Protein AF-A0A438XQK6-F1 (afdb_monomer_lite)

Secondary structure (DSSP, 8-state):
----EEEEEETT-HHHHHHHHHHSPTT----TT----B-TT--HHHHHHHHHHHHHHHHHHT-HHHHTTS-HHHHHHHHHHHT-SSB-HHHHHHHHHHHHH-EEEE-HHHHHHHHHTHHHHHH-PPPPPTHHHHSTT--BGGG-PPSPPSSEEEEEE--B-TTS-B----B--GGGG-----EEEEE-SSEEEEEEE-TTS-EEEE--SS-TT--SGGGGSEES-EEES-HHHHHHHHTT-SSS----TTTEEEHHHHHHHSTT--GGGGGGEE--HHHHHH----EEEE-SS-EEEE----

Foldseek 3Di:
DFDWDKAKDFLLAPVLLVQLVQLADPPDDDDPPDQAAEDPPDDPVLSVLLSSLVSLVSSQVRHPVQVVQDDPVRVVLVVVVVVDNYDDPVNSVSSQQSQLRTEREGEVVSVLVCQQCLCCFAFNDHGHDSCLFFPPVHAGASSPDDDYPSRMHMYTYPQADPVRDHTGTHHDHPVVVDDDWDKDWDDDLFFIWIWIQDPVRDIDTDQGLDDPPDPDPCSRGFGQKKFAAAVVQQVCQVPSDPDDGSHGCRRMPGTPVRVVVQPPDDDQNNLRMDSRVVVVVVDQDWRWGAHNPGIDIDGDDD

Organism: Helicobacter pylori (NCBI:txid210)

Radius of gyration: 23.04 Å; chains: 1; bounding box: 51×51×58 Å

pLDDT: mean 89.6, std 7.78, range [42.31, 97.25]

Sequence (302 aa):
MVKEKSLELPLGHPLVEKLCDLSLKDGVKFNEKSEPNFKKEVLEEDKIKFKQALRVLHAIVNNETSLRYLSDENQKFIEDLAQAEKITNEKIEKTLEIVSYSGVDVDFEKFKNLMLNVDNIAVGLKSYSQSQLLDLDGGHWDLEVPSAPKESVTFRFDNLDSSGKEMDFYARSSLKDLKKGVVAIDFGTKSTTASYMDETGTYRLLSIGGDVDDASLEKYENPTIMEFRYKENFRNAYNALDHRPFTEKNDIEVAHEAQKNAPGVKGNDLYRFFSQLKQWAGADEKQNFRDLIEDFFFRKLH

Structure (mmCIF, N/CA/C/O backbone):
data_AF-A0A438XQK6-F1
#
_entry.id   AF-A0A438XQK6-F1
#
loop_
_atom_site.group_PDB
_atom_site.id
_atom_site.type_symbol
_atom_site.label_atom_id
_atom_site.label_alt_id
_atom_site.label_comp_id
_atom_site.label_asym_id
_atom_site.label_entity_id
_atom_site.label_seq_id
_atom_site.pdbx_PDB_ins_code
_atom_site.Cartn_x
_atom_site.Cartn_y
_atom_site.Cartn_z
_atom_site.occupancy
_atom_site.B_iso_or_equiv
_atom_site.auth_seq_id
_atom_site.auth_comp_id
_atom_site.auth_asym_id
_atom_site.auth_atom_id
_atom_site.pdbx_PDB_model_num
ATOM 1 N N . MET A 1 1 ? -9.949 27.704 17.246 1.00 42.31 1 MET A N 1
ATOM 2 C CA . MET A 1 1 ? -10.173 26.260 17.041 1.00 42.31 1 MET A CA 1
ATOM 3 C C . MET A 1 1 ? -9.281 25.845 15.895 1.00 42.31 1 MET A C 1
ATOM 5 O O . MET A 1 1 ? -9.425 26.430 14.831 1.00 42.31 1 MET A O 1
ATOM 9 N N . VAL A 1 2 ? -8.336 24.936 16.136 1.00 49.69 2 VAL A N 1
ATOM 10 C CA . VAL A 1 2 ? -7.572 24.281 15.064 1.00 49.69 2 VAL A CA 1
ATOM 11 C C . VAL A 1 2 ? -8.570 23.443 14.269 1.00 49.69 2 VAL A C 1
ATOM 13 O O . VAL A 1 2 ? -9.358 22.715 14.878 1.00 49.69 2 VAL A O 1
ATOM 16 N N . LYS A 1 3 ? -8.628 23.609 12.948 1.00 53.47 3 LYS A N 1
ATOM 17 C CA . LYS A 1 3 ? -9.496 22.793 12.106 1.00 53.47 3 LYS A CA 1
ATOM 18 C C . LYS A 1 3 ? -8.679 21.582 11.667 1.00 53.47 3 LYS A C 1
ATOM 20 O O . LYS A 1 3 ? -7.829 21.684 10.799 1.00 53.47 3 LYS A O 1
ATOM 25 N N . GLU A 1 4 ? -8.904 20.444 12.314 1.00 67.56 4 GLU A N 1
ATOM 26 C CA . GLU A 1 4 ? -8.269 19.187 11.907 1.00 67.56 4 GLU A CA 1
ATOM 27 C C . GLU A 1 4 ? -8.676 18.861 10.468 1.00 67.56 4 GLU A C 1
ATOM 29 O O . GLU A 1 4 ? -9.870 18.756 10.150 1.00 67.56 4 GLU A O 1
ATOM 34 N N . LYS A 1 5 ? -7.686 18.686 9.591 1.00 85.12 5 LYS A N 1
ATOM 35 C CA . LYS A 1 5 ? -7.919 18.045 8.298 1.00 85.12 5 LYS A CA 1
ATOM 36 C C . LYS A 1 5 ? -8.246 16.576 8.514 1.00 85.12 5 LYS A C 1
ATOM 38 O O . LYS A 1 5 ? -7.727 15.930 9.423 1.00 85.12 5 LYS A O 1
ATOM 43 N N . SER A 1 6 ? -9.092 16.047 7.640 1.00 91.00 6 SER A N 1
ATOM 44 C CA . SER A 1 6 ? -9.450 14.635 7.648 1.00 91.00 6 SER A CA 1
ATOM 45 C C . SER A 1 6 ? -9.404 14.035 6.253 1.00 91.00 6 SER A C 1
ATOM 47 O O . SER A 1 6 ? -9.530 14.744 5.252 1.00 91.00 6 SER A O 1
ATOM 49 N N . LEU A 1 7 ? -9.195 12.724 6.218 1.00 93.31 7 LEU A N 1
ATOM 50 C CA . LEU A 1 7 ? -9.255 11.884 5.035 1.00 93.31 7 LEU A CA 1
ATOM 51 C C . LEU A 1 7 ? -10.137 10.685 5.372 1.00 93.31 7 LEU A C 1
ATOM 53 O O . LEU A 1 7 ? -9.796 9.882 6.238 1.00 93.31 7 LEU A O 1
ATOM 57 N N . GLU A 1 8 ? -11.274 10.580 4.700 1.00 93.81 8 GLU A N 1
ATOM 58 C CA . GLU A 1 8 ? -12.168 9.438 4.837 1.00 93.81 8 GLU A CA 1
ATOM 59 C C . GLU A 1 8 ? -11.834 8.403 3.764 1.00 93.81 8 GLU A C 1
ATOM 61 O O . GLU A 1 8 ? -11.743 8.749 2.589 1.00 93.81 8 GLU A O 1
ATOM 66 N N . LEU A 1 9 ? -11.636 7.145 4.155 1.00 93.94 9 LEU A N 1
ATOM 67 C CA . LEU A 1 9 ? -11.288 6.055 3.244 1.00 93.94 9 LEU A CA 1
ATOM 68 C C . LEU A 1 9 ? -12.246 4.873 3.428 1.00 93.94 9 LEU A C 1
ATOM 70 O O . LEU A 1 9 ? -12.597 4.558 4.567 1.00 93.94 9 LEU A O 1
ATOM 74 N N . PRO A 1 10 ? -12.628 4.162 2.349 1.00 93.06 10 PRO A N 1
ATOM 75 C CA . PRO A 1 10 ? -13.252 2.847 2.472 1.00 93.06 10 PRO A CA 1
ATOM 76 C C . PRO A 1 10 ? -12.351 1.895 3.265 1.00 93.06 10 PRO A C 1
ATOM 78 O O . PRO A 1 10 ? -11.139 1.893 3.053 1.00 93.06 10 PRO A O 1
ATOM 81 N N . LEU A 1 11 ? -12.920 1.039 4.120 1.00 92.12 11 LEU A N 1
ATOM 82 C CA . LEU A 1 11 ? -12.129 0.137 4.977 1.00 92.12 11 LEU A CA 1
ATOM 83 C C . LEU A 1 11 ? -11.181 -0.795 4.212 1.00 92.12 11 LEU A C 1
ATOM 85 O O . LEU A 1 11 ? -10.103 -1.119 4.706 1.00 92.12 11 LEU A O 1
ATOM 89 N N . GLY A 1 12 ? -11.564 -1.198 3.000 1.00 90.88 12 GLY A N 1
ATOM 90 C CA . GLY A 1 12 ? -10.737 -2.034 2.132 1.00 90.88 12 GLY A CA 1
ATOM 91 C C . GLY A 1 12 ? -9.634 -1.294 1.375 1.00 90.88 12 GLY A C 1
ATOM 92 O O . GLY A 1 12 ? -8.889 -1.931 0.637 1.00 90.88 12 GLY A O 1
ATOM 93 N N . HIS A 1 13 ? -9.522 0.029 1.513 1.00 92.50 13 HIS A N 1
ATOM 94 C CA . HIS A 1 13 ? -8.523 0.803 0.787 1.00 92.50 13 HIS A CA 1
ATOM 95 C C . HIS A 1 13 ? -7.107 0.538 1.346 1.00 92.50 13 HIS A C 1
ATOM 97 O O . HIS A 1 13 ? -6.910 0.673 2.554 1.00 92.50 13 HIS A O 1
ATOM 103 N N . PRO A 1 14 ? -6.078 0.258 0.518 1.00 92.62 14 PRO A N 1
ATOM 104 C CA . PRO A 1 14 ? -4.728 -0.085 1.000 1.00 92.62 14 PRO A CA 1
ATOM 105 C C . PRO A 1 14 ? -4.061 0.973 1.887 1.00 92.62 14 PRO A C 1
ATOM 107 O O . PRO A 1 14 ? -3.258 0.647 2.761 1.00 92.62 14 PRO A O 1
ATOM 110 N N . LEU A 1 15 ? -4.394 2.254 1.690 1.00 94.12 15 LEU A N 1
ATOM 111 C CA . LEU A 1 15 ? -3.912 3.322 2.575 1.00 94.12 15 LEU A CA 1
ATOM 112 C C . LEU A 1 15 ? -4.399 3.171 4.021 1.00 94.12 15 LEU A C 1
ATOM 114 O O . LEU A 1 15 ? -3.695 3.633 4.909 1.00 94.12 15 LEU A O 1
ATOM 118 N N . VAL A 1 16 ? -5.542 2.525 4.283 1.00 95.19 16 VAL A N 1
ATOM 119 C CA . VAL A 1 16 ? -6.052 2.332 5.653 1.00 95.19 16 VAL A CA 1
ATOM 120 C C . VAL A 1 16 ? -5.018 1.607 6.504 1.00 95.19 16 VAL A C 1
ATOM 122 O O . VAL A 1 16 ? -4.681 2.074 7.586 1.00 95.19 16 VAL A O 1
ATOM 125 N N . GLU A 1 17 ? -4.453 0.51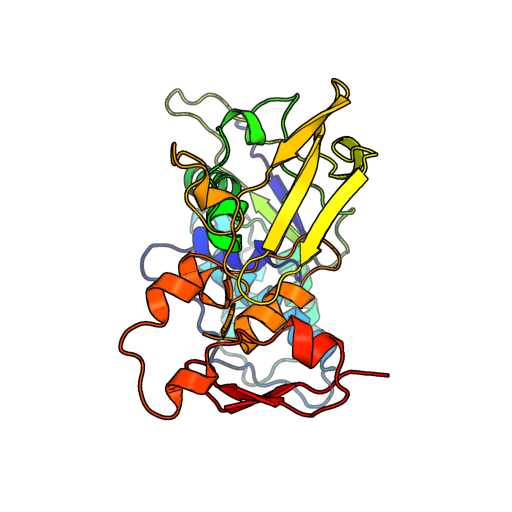5 5.990 1.00 94.44 17 GLU A N 1
ATOM 126 C CA . GLU A 1 17 ? -3.416 -0.246 6.686 1.00 94.44 17 GLU A CA 1
ATOM 127 C C . GLU A 1 17 ? -2.178 0.616 6.963 1.00 94.44 17 GLU A C 1
ATOM 129 O O . GLU A 1 17 ? -1.727 0.689 8.107 1.00 94.44 17 GLU A O 1
ATOM 134 N N . LYS A 1 18 ? -1.684 1.340 5.950 1.00 94.81 18 LYS A N 1
ATOM 135 C CA . LYS A 1 18 ? -0.495 2.191 6.090 1.00 94.81 18 LYS A CA 1
ATOM 136 C C . LYS A 1 18 ? -0.719 3.311 7.111 1.00 94.81 18 LYS A C 1
ATOM 138 O O . LYS A 1 18 ? 0.160 3.586 7.919 1.00 94.81 18 LYS A O 1
ATOM 143 N N . LEU A 1 19 ? -1.888 3.949 7.101 1.00 96.44 19 LEU A N 1
ATOM 144 C CA . LEU A 1 19 ? -2.218 5.039 8.021 1.00 96.44 19 LEU A CA 1
ATOM 145 C C . LEU A 1 19 ? -2.473 4.540 9.448 1.00 96.44 19 LEU A C 1
ATOM 147 O O . LEU A 1 19 ? -2.047 5.193 10.399 1.00 96.44 19 LEU A O 1
ATOM 151 N N . CYS A 1 20 ? -3.093 3.367 9.612 1.00 96.19 20 CYS A N 1
ATOM 152 C CA . CYS A 1 20 ? -3.186 2.703 10.910 1.00 96.19 20 CYS A CA 1
ATOM 153 C C . CYS A 1 20 ? -1.795 2.434 11.488 1.00 96.19 20 CYS A C 1
ATOM 155 O O . CYS A 1 20 ? -1.562 2.753 12.649 1.00 96.19 20 CYS A O 1
ATOM 157 N N . ASP A 1 21 ? -0.859 1.923 10.686 1.00 94.38 21 ASP A N 1
ATOM 158 C CA . ASP A 1 21 ? 0.505 1.650 11.147 1.00 94.38 21 ASP A CA 1
ATOM 159 C C . ASP A 1 21 ? 1.256 2.934 11.535 1.00 94.38 21 ASP A C 1
ATOM 161 O O . ASP A 1 21 ? 1.977 2.948 12.531 1.00 94.38 21 ASP A O 1
ATOM 165 N N . LEU A 1 22 ? 1.055 4.035 10.800 1.00 94.50 22 LEU A N 1
ATOM 166 C CA . LEU A 1 22 ? 1.636 5.340 11.142 1.00 94.50 22 LEU A CA 1
ATOM 167 C C . LEU A 1 22 ? 1.042 5.964 12.416 1.00 94.50 22 LEU A C 1
ATOM 169 O O . LEU A 1 22 ? 1.727 6.756 13.069 1.00 94.50 22 LEU A O 1
ATOM 173 N N . SER A 1 23 ? -0.203 5.618 12.760 1.00 94.25 23 SER A N 1
ATOM 174 C CA . SER A 1 23 ? -0.892 6.059 13.982 1.00 94.25 23 SER A CA 1
ATOM 175 C C . SER A 1 23 ? -0.362 5.373 15.247 1.00 94.25 23 SER A C 1
ATOM 177 O O . SER A 1 23 ? -0.486 5.920 16.347 1.00 94.25 23 SER A O 1
ATOM 179 N N . LEU A 1 24 ? 0.239 4.185 15.115 1.00 92.50 24 LEU A N 1
ATOM 180 C CA . LEU A 1 24 ? 0.753 3.424 16.251 1.00 92.50 24 LEU A CA 1
ATOM 181 C C . LEU A 1 24 ? 1.973 4.103 16.889 1.00 92.50 24 LEU A C 1
ATOM 183 O O . LEU A 1 24 ? 2.840 4.670 16.218 1.00 92.50 24 LEU A O 1
ATOM 187 N N . LYS A 1 25 ? 2.066 3.993 18.219 1.00 81.75 25 LYS A N 1
ATOM 188 C CA . LYS A 1 25 ? 3.276 4.348 18.972 1.00 81.75 25 LYS A CA 1
ATOM 189 C C . LYS A 1 25 ? 4.426 3.397 18.623 1.00 81.75 25 LYS A C 1
ATOM 191 O O . LYS A 1 25 ? 4.208 2.222 18.320 1.00 81.75 25 LYS A O 1
ATOM 196 N N . ASP A 1 26 ? 5.656 3.895 18.726 1.00 78.00 26 ASP A N 1
ATOM 197 C CA . ASP A 1 26 ? 6.858 3.140 18.366 1.00 78.00 26 ASP A CA 1
ATOM 198 C C . ASP A 1 26 ? 6.927 1.777 19.079 1.00 78.00 26 ASP A C 1
ATOM 200 O O . ASP A 1 26 ? 6.798 1.674 20.299 1.00 78.00 26 ASP A O 1
ATOM 204 N N . GLY A 1 27 ? 7.145 0.716 18.297 1.00 74.06 27 GLY A N 1
ATOM 205 C CA . GLY A 1 27 ? 7.263 -0.662 18.786 1.00 74.06 27 GLY A CA 1
ATOM 206 C C . GLY A 1 27 ? 5.948 -1.444 18.872 1.00 74.06 27 GLY A C 1
ATOM 207 O O . GLY A 1 27 ? 5.995 -2.669 18.992 1.00 74.06 27 GLY A O 1
ATOM 208 N N . VAL A 1 28 ? 4.791 -0.787 18.745 1.00 85.75 28 VAL A N 1
ATOM 209 C CA . VAL A 1 28 ? 3.489 -1.461 18.649 1.00 85.75 28 VAL A CA 1
ATOM 210 C C . VAL A 1 28 ? 3.249 -1.892 17.200 1.00 85.75 28 VAL A C 1
ATOM 212 O O . VAL A 1 28 ? 3.427 -1.108 16.273 1.00 85.75 28 VAL A O 1
ATOM 215 N N . LYS A 1 29 ? 2.851 -3.151 16.988 1.00 84.56 29 LYS A N 1
ATOM 216 C CA . LYS A 1 29 ? 2.507 -3.696 15.666 1.00 84.56 29 LYS A CA 1
ATOM 217 C C . LYS A 1 29 ? 1.205 -4.472 15.743 1.00 84.56 29 LYS A C 1
ATOM 219 O O . LYS A 1 29 ? 0.974 -5.185 16.718 1.00 84.56 29 LYS A O 1
ATOM 224 N N . PHE A 1 30 ? 0.388 -4.364 14.702 1.00 84.06 30 PHE A N 1
ATOM 225 C CA . PHE A 1 30 ? -0.789 -5.209 14.566 1.00 84.06 30 PHE A CA 1
ATOM 226 C C . PHE A 1 30 ? -0.366 -6.669 14.351 1.00 84.06 30 PHE A C 1
ATOM 228 O O . PHE A 1 30 ? 0.533 -6.958 13.559 1.00 84.06 30 PHE A O 1
ATOM 235 N N . ASN A 1 31 ? -0.989 -7.601 15.072 1.00 80.94 31 ASN A N 1
ATOM 236 C CA . ASN A 1 31 ? -0.697 -9.022 14.924 1.00 80.94 31 ASN A CA 1
ATOM 237 C C . ASN A 1 31 ? -1.612 -9.653 13.870 1.00 80.94 31 ASN A C 1
ATOM 239 O O . ASN A 1 31 ? -2.709 -10.109 14.177 1.00 80.94 31 ASN A O 1
ATOM 243 N N . GLU A 1 32 ? -1.131 -9.755 12.636 1.00 72.62 32 GLU A N 1
ATOM 244 C CA . GLU A 1 32 ? -1.887 -10.382 11.542 1.00 72.62 32 GLU A CA 1
ATOM 245 C C . GLU A 1 32 ? -2.157 -11.882 11.756 1.00 72.62 32 GLU A C 1
ATOM 247 O O . GLU A 1 32 ? -3.058 -12.442 11.137 1.00 72.62 32 GLU A O 1
ATOM 252 N N . LYS A 1 33 ? -1.405 -12.551 12.644 1.00 69.00 33 LYS A N 1
ATOM 253 C CA . LYS A 1 33 ? -1.532 -13.999 12.890 1.00 69.00 33 LYS A CA 1
ATOM 254 C C . LYS A 1 33 ? -2.610 -14.362 13.907 1.00 69.00 33 LYS A C 1
ATOM 256 O O . LYS A 1 33 ? -2.958 -15.537 14.014 1.00 69.00 33 LYS A O 1
ATOM 261 N N . SER A 1 34 ? -3.110 -13.404 14.688 1.00 75.44 34 SER A N 1
ATOM 262 C CA . SER A 1 34 ? -4.229 -13.667 15.593 1.00 75.44 34 SER A CA 1
ATOM 263 C C . SER A 1 34 ? -5.531 -13.638 14.804 1.00 75.44 34 SER A C 1
ATOM 265 O O . SER A 1 34 ? -6.113 -12.576 14.591 1.00 75.44 34 SER A O 1
ATOM 267 N N . GLU A 1 35 ? -5.983 -14.807 14.354 1.00 80.75 35 GLU A N 1
ATOM 268 C CA . GLU A 1 35 ? -7.273 -14.923 13.682 1.00 80.75 35 GLU A CA 1
ATOM 269 C C . GLU A 1 35 ? -8.426 -14.958 14.696 1.00 80.75 35 GLU A C 1
ATOM 271 O O . GLU A 1 35 ? -8.436 -15.817 15.585 1.00 80.75 35 GLU A O 1
ATOM 276 N N . PRO A 1 36 ? -9.427 -14.066 14.570 1.00 89.06 36 PRO A N 1
ATOM 277 C CA . PRO A 1 36 ? -10.624 -14.136 15.392 1.00 89.06 36 PRO A CA 1
ATOM 278 C C . PRO A 1 36 ? -11.391 -15.437 15.139 1.00 89.06 36 PRO A C 1
ATOM 280 O O . PRO A 1 36 ? -11.535 -15.887 14.002 1.00 89.06 36 PRO A O 1
ATOM 283 N N . ASN A 1 37 ? -11.941 -16.026 16.198 1.00 93.81 37 ASN A N 1
ATOM 284 C CA . ASN A 1 37 ? -12.790 -17.205 16.080 1.00 93.81 37 ASN A CA 1
ATOM 285 C C . ASN A 1 37 ? -14.225 -16.784 15.734 1.00 93.81 37 ASN A C 1
ATOM 287 O O . ASN A 1 37 ? -14.947 -16.248 16.575 1.00 93.81 37 ASN A O 1
ATOM 291 N N . PHE A 1 38 ? -14.657 -17.006 14.497 1.00 96.19 38 PHE A N 1
ATOM 292 C CA . PHE A 1 38 ? -15.997 -16.629 14.046 1.00 96.19 38 PHE A CA 1
ATOM 293 C C . PHE A 1 38 ? -17.020 -17.736 14.304 1.00 96.19 38 PHE A C 1
ATOM 295 O O . PHE A 1 38 ? -16.721 -18.930 14.226 1.00 96.19 38 PHE A O 1
ATOM 302 N N . LYS A 1 39 ? -18.274 -17.352 14.557 1.00 96.12 39 LYS A N 1
ATOM 303 C CA . LYS A 1 39 ? -19.381 -18.306 14.472 1.00 96.12 39 LYS A CA 1
ATOM 304 C C . LYS A 1 3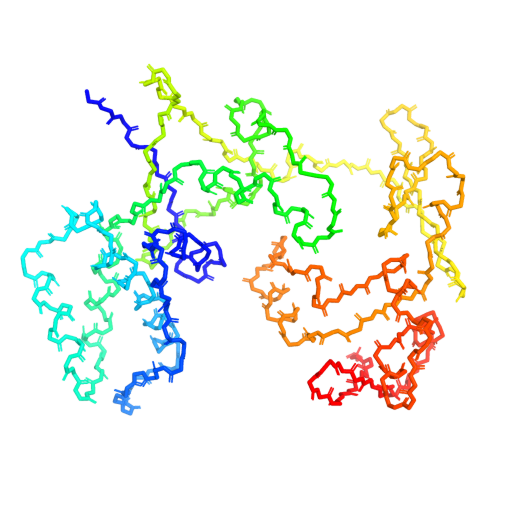9 ? -19.570 -18.809 13.029 1.00 96.12 39 LYS A C 1
ATOM 306 O O . LYS A 1 39 ? -19.179 -18.150 12.068 1.00 96.12 39 LYS A O 1
ATOM 311 N N . LYS A 1 40 ? -20.169 -19.996 12.876 1.00 95.12 40 LYS A N 1
ATOM 312 C CA . LYS A 1 40 ? -20.290 -20.689 11.577 1.00 95.12 40 LYS A CA 1
ATOM 313 C C . LYS A 1 40 ? -21.172 -19.938 10.578 1.00 95.12 40 LYS A C 1
ATOM 315 O O . LYS A 1 40 ? -20.982 -20.089 9.381 1.00 95.12 40 LYS A O 1
ATOM 320 N N . GLU A 1 41 ? -22.131 -19.171 11.080 1.00 95.44 41 GLU A N 1
ATOM 321 C CA . GLU A 1 41 ? -23.081 -18.378 10.302 1.00 95.44 41 GLU A CA 1
ATOM 322 C C . GLU A 1 41 ? -22.503 -17.074 9.724 1.00 95.44 41 GLU A C 1
ATOM 324 O O . GLU A 1 41 ? -23.179 -16.428 8.929 1.00 95.44 41 GLU A O 1
ATOM 329 N N . VAL A 1 42 ? -21.284 -16.678 10.108 1.00 96.69 42 VAL A N 1
ATOM 330 C CA . VAL A 1 42 ? -20.642 -15.453 9.606 1.00 96.69 42 VAL A CA 1
ATOM 331 C C . VAL A 1 42 ? -20.132 -15.679 8.179 1.00 96.69 42 VAL A C 1
ATOM 333 O O . VAL A 1 42 ? -19.383 -16.631 7.932 1.00 96.69 42 VAL A O 1
ATOM 336 N N . LEU A 1 43 ? -20.499 -14.787 7.257 1.00 96.62 43 LEU A N 1
ATOM 337 C CA . LEU A 1 43 ? -20.074 -14.826 5.856 1.00 96.62 43 LEU A CA 1
ATOM 338 C C . LEU A 1 43 ? -18.596 -14.437 5.703 1.00 96.62 43 LEU A C 1
ATOM 340 O O . LEU A 1 43 ? -18.071 -13.651 6.486 1.00 96.62 43 LEU A O 1
ATOM 344 N N . GLU A 1 44 ? -17.911 -14.959 4.681 1.00 95.38 44 GLU A N 1
ATOM 345 C CA . GLU A 1 44 ? -16.490 -14.635 4.441 1.00 95.38 44 GLU A CA 1
ATOM 346 C C . GLU A 1 44 ? -16.256 -13.140 4.187 1.00 95.38 44 GLU A C 1
ATOM 348 O O . GLU A 1 44 ? -15.268 -12.583 4.662 1.00 95.38 44 GLU A O 1
ATOM 353 N N . GLU A 1 45 ? -17.187 -12.466 3.509 1.00 93.75 45 GLU A N 1
ATOM 354 C CA . GLU A 1 45 ? -17.115 -11.018 3.286 1.00 93.75 45 GLU A CA 1
ATOM 355 C C . GLU A 1 45 ? -17.118 -10.223 4.602 1.00 93.75 45 GLU A C 1
ATOM 357 O O . GLU A 1 45 ? -16.293 -9.327 4.788 1.00 93.75 45 GLU A O 1
ATOM 362 N N . ASP A 1 46 ? -17.963 -10.609 5.560 1.00 95.00 46 ASP A N 1
ATOM 363 C CA . ASP A 1 46 ? -18.055 -9.957 6.868 1.00 95.00 46 ASP A CA 1
ATOM 364 C C . ASP A 1 46 ? -16.818 -10.237 7.721 1.00 95.00 46 ASP A C 1
ATOM 366 O O . ASP A 1 46 ? -16.358 -9.364 8.457 1.00 95.00 46 ASP A O 1
ATOM 370 N N . LYS A 1 47 ? -16.218 -11.428 7.588 1.00 95.25 47 LYS A N 1
ATOM 371 C CA . LYS A 1 47 ? -14.936 -11.742 8.239 1.00 95.25 47 LYS A CA 1
ATOM 372 C C . LYS A 1 47 ? -13.824 -10.833 7.731 1.00 95.25 47 LYS A C 1
ATOM 374 O O . LYS A 1 47 ? -13.031 -10.351 8.539 1.00 95.25 47 LYS A O 1
ATOM 379 N N . ILE A 1 48 ? -13.757 -10.593 6.420 1.00 92.88 48 ILE A N 1
ATOM 380 C CA . ILE A 1 48 ? -12.751 -9.714 5.807 1.00 92.88 48 ILE A CA 1
ATOM 381 C C . ILE A 1 48 ? -12.926 -8.280 6.317 1.00 92.88 48 ILE A C 1
ATOM 383 O O . ILE A 1 48 ? -11.975 -7.699 6.844 1.00 92.88 48 ILE A O 1
ATOM 387 N N . LYS A 1 49 ? -14.149 -7.742 6.246 1.00 93.75 49 LYS A N 1
ATOM 388 C CA . LYS A 1 49 ? -14.473 -6.395 6.742 1.00 93.75 49 LYS A CA 1
ATOM 389 C C . LYS A 1 49 ? -14.174 -6.245 8.230 1.00 93.75 49 LYS A C 1
ATOM 391 O O . LYS A 1 49 ? -13.585 -5.255 8.655 1.00 93.75 49 LYS A O 1
ATOM 396 N N . PHE A 1 50 ? -14.520 -7.251 9.031 1.00 95.31 50 PHE A N 1
ATOM 397 C CA . PHE A 1 50 ? -14.231 -7.251 10.459 1.00 95.31 50 PHE A CA 1
ATOM 398 C C . PHE A 1 50 ? -12.728 -7.245 10.748 1.00 95.31 50 PHE A C 1
ATOM 400 O O . PHE A 1 50 ? -12.282 -6.492 11.608 1.00 95.31 50 PHE A O 1
ATOM 407 N N . LYS A 1 51 ? -11.923 -8.032 10.019 1.00 94.19 51 LYS A N 1
ATOM 408 C CA . LYS A 1 51 ? -10.456 -8.016 10.156 1.00 94.19 51 LYS A CA 1
ATOM 409 C C . LYS A 1 51 ? -9.873 -6.632 9.832 1.00 94.19 51 LYS A C 1
ATOM 411 O O . LYS A 1 51 ? -9.000 -6.163 10.558 1.00 94.19 51 LYS A O 1
ATOM 416 N N . GLN A 1 52 ? -10.388 -5.954 8.804 1.00 94.19 52 GLN A N 1
ATOM 417 C CA . GLN A 1 52 ? -10.002 -4.574 8.474 1.00 94.19 52 GLN A CA 1
ATOM 418 C C . GLN A 1 52 ? -10.384 -3.601 9.599 1.00 94.19 52 GLN A C 1
ATOM 420 O O . GLN A 1 52 ? -9.551 -2.824 10.064 1.00 94.19 52 GLN A O 1
ATOM 425 N N . ALA A 1 53 ? -11.613 -3.697 10.108 1.00 95.50 53 ALA A N 1
ATOM 426 C CA . ALA A 1 53 ? -12.089 -2.870 11.212 1.00 95.50 53 ALA A CA 1
ATOM 427 C C . ALA A 1 53 ? -11.313 -3.115 12.519 1.00 95.50 53 ALA A C 1
ATOM 429 O O . ALA A 1 53 ? -11.029 -2.169 13.250 1.00 95.50 53 ALA A O 1
ATOM 430 N N . LEU A 1 54 ? -10.897 -4.354 12.803 1.00 95.19 54 LEU A N 1
ATOM 431 C CA . LEU A 1 54 ? -10.037 -4.671 13.947 1.00 95.19 54 LEU A CA 1
ATOM 432 C C . LEU A 1 54 ? -8.681 -3.969 13.867 1.00 95.19 54 LEU A C 1
ATOM 434 O O . LEU A 1 54 ? -8.175 -3.526 14.897 1.00 95.19 54 LEU A O 1
ATOM 438 N N . ARG A 1 55 ? -8.098 -3.836 12.670 1.00 94.88 55 ARG A N 1
ATOM 439 C CA . ARG A 1 55 ? -6.853 -3.077 12.487 1.00 94.88 55 ARG A CA 1
ATOM 440 C C . ARG A 1 55 ? -7.047 -1.602 12.828 1.00 94.88 55 ARG A C 1
ATOM 442 O O . ARG A 1 55 ? -6.211 -1.018 13.515 1.00 94.88 55 ARG A O 1
ATOM 449 N N . VAL A 1 56 ? -8.180 -1.031 12.423 1.00 96.25 56 VAL A N 1
ATOM 450 C CA . VAL A 1 56 ? -8.550 0.344 12.775 1.00 96.25 56 VAL A CA 1
ATOM 451 C C . VAL A 1 56 ? -8.754 0.496 14.282 1.00 96.25 56 VAL A C 1
ATOM 453 O O . VAL A 1 56 ? -8.147 1.375 14.887 1.00 96.25 56 VAL A O 1
ATOM 456 N N . LEU A 1 57 ? -9.536 -0.385 14.914 1.00 95.12 57 LEU A N 1
ATOM 457 C CA . LEU A 1 57 ? -9.725 -0.366 16.368 1.00 95.12 57 LEU A CA 1
ATOM 458 C C . LEU A 1 57 ? -8.393 -0.490 17.111 1.00 95.12 57 LEU A C 1
ATOM 460 O O . LEU A 1 57 ? -8.170 0.224 18.083 1.00 95.12 57 LEU A O 1
ATOM 464 N N . HIS A 1 58 ? -7.492 -1.349 16.631 1.00 94.38 58 HIS A N 1
ATOM 465 C CA . HIS A 1 58 ? -6.157 -1.489 17.197 1.00 94.38 58 HIS A CA 1
ATOM 466 C C . HIS A 1 58 ? -5.352 -0.184 17.119 1.00 94.38 58 HIS A C 1
ATOM 468 O O . HIS A 1 58 ? -4.668 0.153 18.083 1.00 94.38 58 HIS A O 1
ATOM 474 N N . ALA A 1 59 ? -5.441 0.566 16.017 1.00 95.19 59 ALA A N 1
ATOM 475 C CA . ALA A 1 59 ? -4.827 1.890 15.923 1.00 95.19 59 ALA A CA 1
ATOM 476 C C . ALA A 1 59 ? -5.438 2.872 16.937 1.00 95.19 59 ALA A C 1
ATOM 478 O O . ALA A 1 59 ? -4.699 3.521 17.673 1.00 95.19 59 ALA A O 1
ATOM 479 N N . ILE A 1 60 ? -6.772 2.906 17.049 1.00 94.44 60 ILE A N 1
ATOM 480 C CA . ILE A 1 60 ? -7.485 3.808 17.967 1.00 94.44 60 ILE A CA 1
ATOM 481 C C . ILE A 1 60 ? -7.088 3.550 19.425 1.00 94.44 60 ILE A C 1
ATOM 483 O O . ILE A 1 60 ? -6.727 4.484 20.134 1.00 94.44 60 ILE A O 1
ATOM 487 N N . VAL A 1 61 ? -7.120 2.294 19.887 1.00 92.81 61 VAL A N 1
ATOM 488 C CA . VAL A 1 61 ? -6.850 1.985 21.305 1.00 92.81 61 VAL A CA 1
ATOM 489 C C . VAL A 1 61 ? -5.388 2.184 21.707 1.00 92.81 61 VAL A C 1
ATOM 491 O O . VAL A 1 61 ? -5.097 2.365 22.886 1.00 92.81 61 VAL A O 1
ATOM 494 N N . ASN A 1 62 ? -4.464 2.167 20.743 1.00 91.88 62 ASN A N 1
ATOM 495 C CA . ASN A 1 62 ? -3.034 2.372 20.986 1.00 91.88 62 ASN A CA 1
ATOM 496 C C . ASN A 1 62 ? -2.575 3.821 20.743 1.00 91.88 62 ASN A C 1
ATOM 498 O O . ASN A 1 62 ? -1.384 4.119 20.875 1.00 91.88 62 ASN A O 1
ATOM 502 N N . ASN A 1 63 ? -3.500 4.729 20.426 1.00 90.62 63 ASN A N 1
ATOM 503 C CA . ASN A 1 63 ? -3.233 6.142 20.204 1.00 90.62 63 ASN A CA 1
ATOM 504 C C . ASN A 1 63 ? -4.104 6.989 21.148 1.00 90.62 63 ASN A C 1
ATOM 506 O O . ASN A 1 63 ? -5.319 7.077 20.994 1.00 90.62 63 ASN A O 1
ATOM 510 N N . GLU A 1 64 ? -3.474 7.636 22.134 1.00 89.44 64 GLU A N 1
ATOM 511 C CA . GLU A 1 64 ? -4.177 8.430 23.158 1.00 89.44 64 GLU A CA 1
ATOM 512 C C . GLU A 1 64 ? -5.029 9.551 22.560 1.00 89.44 64 GLU A C 1
ATOM 514 O O . GLU A 1 64 ? -6.122 9.824 23.055 1.00 89.44 64 GLU A O 1
ATOM 519 N N . THR A 1 65 ? -4.558 10.175 21.480 1.00 89.94 65 THR A N 1
ATOM 520 C CA . THR A 1 65 ? -5.302 11.224 20.784 1.00 89.94 65 THR A CA 1
ATOM 521 C C . THR A 1 65 ? -6.569 10.652 20.154 1.00 89.94 65 THR A C 1
ATOM 523 O O . THR A 1 65 ? -7.626 11.262 20.272 1.00 89.94 65 THR A O 1
ATOM 526 N N . SER A 1 66 ? -6.506 9.436 19.602 1.00 90.38 66 SER A N 1
ATOM 527 C CA . SER A 1 66 ? -7.651 8.778 18.955 1.00 90.38 66 SER A CA 1
ATOM 528 C C . SER A 1 66 ? -8.728 8.332 19.951 1.00 90.38 66 SER A C 1
ATOM 530 O O . SER A 1 66 ? -9.915 8.320 19.621 1.00 90.38 66 SER A O 1
ATOM 532 N N . LEU A 1 67 ? -8.352 8.018 21.197 1.00 89.00 67 LEU A N 1
ATOM 533 C CA . LEU A 1 67 ? -9.298 7.609 22.246 1.00 89.00 67 LEU A CA 1
ATOM 534 C C . LEU A 1 67 ? -10.369 8.668 22.543 1.00 89.00 67 LEU A C 1
ATOM 536 O O . LEU A 1 67 ? -11.465 8.310 22.972 1.00 89.00 67 LEU A O 1
ATOM 540 N N . ARG A 1 68 ? -10.100 9.954 22.271 1.00 88.94 68 ARG A N 1
ATOM 541 C CA . ARG A 1 68 ? -11.065 11.052 22.483 1.00 88.94 68 ARG A CA 1
ATOM 542 C C . ARG A 1 68 ? -12.331 10.936 21.630 1.00 88.94 68 ARG A C 1
ATOM 544 O O . ARG A 1 68 ? -13.315 11.610 21.921 1.00 88.94 68 ARG A O 1
ATOM 551 N N . TYR A 1 69 ? -12.296 10.124 20.572 1.00 85.81 69 TYR A N 1
ATOM 552 C CA . TYR A 1 69 ? -13.443 9.872 19.699 1.00 85.81 69 TYR A CA 1
ATOM 553 C C . TYR A 1 69 ? -14.300 8.686 20.153 1.00 85.81 69 TYR A C 1
ATOM 555 O O . TYR A 1 69 ? -15.380 8.477 19.603 1.00 85.81 69 TYR A O 1
ATOM 563 N N . LEU A 1 70 ? -13.853 7.920 21.152 1.00 91.00 70 LEU A N 1
ATOM 564 C CA . LEU A 1 70 ? -14.614 6.809 21.712 1.00 91.00 70 LEU A CA 1
ATOM 565 C C . LEU A 1 70 ? -15.391 7.249 22.954 1.00 91.00 70 LEU A C 1
ATOM 567 O O . LEU A 1 70 ? -14.848 7.899 23.844 1.00 91.00 70 LEU A O 1
ATOM 571 N N . SER A 1 71 ? -16.655 6.832 23.042 1.00 91.81 71 SER A N 1
ATOM 572 C CA . SER A 1 71 ? -17.422 6.892 24.287 1.00 91.81 71 SER A CA 1
ATOM 573 C C . SER A 1 71 ? -16.963 5.805 25.263 1.00 91.81 71 SER A C 1
ATOM 575 O O . SER A 1 71 ? -16.459 4.762 24.841 1.00 91.81 71 SER A O 1
ATOM 577 N N . ASP A 1 72 ? -17.223 6.000 26.558 1.00 91.94 72 ASP A N 1
ATOM 578 C CA . ASP A 1 72 ? -16.961 4.988 27.594 1.00 91.94 72 ASP A CA 1
ATOM 579 C C . ASP A 1 72 ? -17.649 3.645 27.278 1.00 91.94 72 ASP A C 1
ATOM 581 O O . ASP A 1 72 ? -17.094 2.572 27.511 1.00 91.94 72 ASP A O 1
ATOM 585 N N . GLU A 1 73 ? -18.851 3.693 26.692 1.00 93.81 73 GLU A N 1
ATOM 586 C CA . GLU A 1 73 ? -19.590 2.503 26.255 1.00 93.81 73 GLU A CA 1
ATOM 587 C C . GLU A 1 73 ? -18.848 1.746 25.145 1.00 93.81 73 GLU A C 1
ATOM 589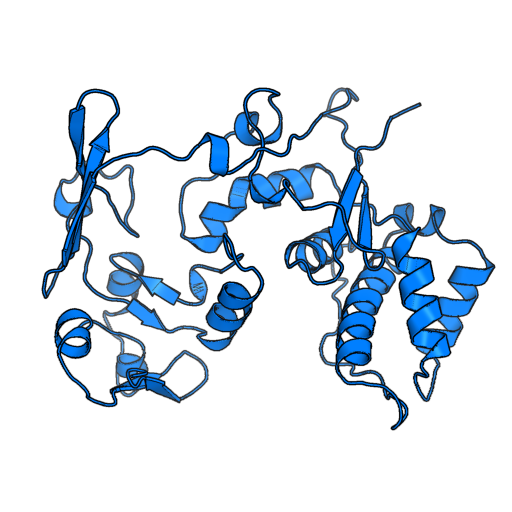 O O . GLU A 1 73 ? -18.720 0.522 25.205 1.00 93.81 73 GLU A O 1
ATOM 594 N N . ASN A 1 74 ? -18.310 2.464 24.157 1.00 94.06 74 ASN A N 1
ATOM 595 C CA . ASN A 1 74 ? -17.563 1.857 23.060 1.00 94.06 74 ASN A CA 1
ATOM 596 C C . ASN A 1 74 ? -16.205 1.322 23.515 1.00 94.06 74 ASN A C 1
ATOM 598 O O . ASN A 1 74 ? -15.789 0.267 23.044 1.00 94.06 74 ASN A O 1
ATOM 602 N N . GLN A 1 75 ? -15.525 2.014 24.434 1.00 93.00 75 GLN A N 1
ATOM 603 C CA . GLN A 1 75 ? -14.281 1.514 25.024 1.00 93.00 75 GLN A CA 1
ATOM 604 C C . GLN A 1 75 ? -14.525 0.176 25.725 1.00 93.00 75 GLN A C 1
ATOM 606 O O . GLN A 1 75 ? -13.850 -0.808 25.426 1.00 93.00 75 GLN A O 1
ATOM 611 N N . LYS A 1 76 ? -15.572 0.102 26.555 1.00 94.31 76 LYS A N 1
ATOM 612 C CA . LYS A 1 76 ? -15.977 -1.143 27.212 1.00 94.31 76 LYS A CA 1
ATOM 613 C C . LYS A 1 76 ? -16.331 -2.246 26.210 1.00 94.31 76 LYS A C 1
ATOM 615 O O . LYS A 1 76 ? -15.922 -3.389 26.385 1.00 94.31 76 LYS A O 1
ATOM 620 N N . PHE A 1 77 ? -17.049 -1.915 25.135 1.00 96.00 77 PHE A N 1
ATOM 621 C CA . PHE A 1 77 ? -17.342 -2.881 24.076 1.00 96.00 77 PHE A CA 1
ATOM 622 C C . PHE A 1 77 ? -16.064 -3.451 23.441 1.00 96.00 77 PHE A C 1
ATOM 624 O O . PHE A 1 77 ? -15.999 -4.651 23.186 1.00 96.00 77 PHE A O 1
ATOM 631 N N . ILE A 1 78 ? -15.046 -2.623 23.188 1.00 94.38 78 ILE A N 1
ATOM 632 C CA . ILE A 1 78 ? -13.775 -3.074 22.601 1.00 94.38 78 ILE A CA 1
ATOM 633 C C . ILE A 1 78 ? -13.015 -3.993 23.572 1.00 94.38 78 ILE A C 1
ATOM 635 O O . ILE A 1 78 ? -12.456 -5.005 23.143 1.00 94.38 78 ILE A O 1
ATOM 639 N N . GLU A 1 79 ? -13.034 -3.698 24.874 1.00 93.56 79 GLU A N 1
ATOM 640 C CA . GLU A 1 79 ? -12.474 -4.580 25.909 1.00 93.56 79 GLU A CA 1
ATOM 641 C C . GLU A 1 79 ? -13.185 -5.944 25.939 1.00 93.56 79 GLU A C 1
ATOM 643 O O . GLU A 1 79 ? -12.532 -6.992 25.903 1.00 93.56 79 GLU A O 1
ATOM 648 N N . ASP A 1 80 ? -14.521 -5.943 25.916 1.00 94.81 80 ASP A N 1
ATOM 649 C CA . ASP A 1 80 ? -15.342 -7.158 25.858 1.00 94.81 80 ASP A CA 1
ATOM 650 C C . ASP A 1 80 ? -15.120 -7.937 24.545 1.00 94.81 80 ASP A C 1
ATOM 652 O O . ASP A 1 80 ? -15.144 -9.174 24.521 1.00 94.81 80 ASP A O 1
ATOM 656 N N . LEU A 1 81 ? -14.878 -7.230 23.435 1.00 94.94 81 LEU A N 1
ATOM 657 C CA . LEU A 1 81 ? -14.558 -7.816 22.134 1.00 94.94 81 LEU A CA 1
ATOM 658 C C . LEU A 1 81 ? -13.220 -8.562 22.172 1.00 94.94 81 LEU A C 1
ATOM 660 O O . LEU A 1 81 ? -13.132 -9.660 21.624 1.00 94.94 81 LEU A O 1
ATOM 664 N N . ALA A 1 82 ? -12.208 -8.016 22.851 1.00 91.19 82 ALA A N 1
ATOM 665 C CA . ALA A 1 82 ? -10.897 -8.651 22.992 1.00 91.19 82 ALA A CA 1
ATOM 666 C C . ALA A 1 82 ? -10.946 -9.968 23.793 1.00 91.19 82 ALA A C 1
ATOM 668 O O . ALA A 1 82 ? -10.119 -10.851 23.572 1.00 91.19 82 ALA A O 1
ATOM 669 N N . GLN A 1 83 ? -11.926 -10.122 24.690 1.00 92.56 83 GLN A N 1
ATOM 670 C CA . GLN A 1 83 ? -12.151 -11.342 25.483 1.00 92.56 83 GLN A CA 1
ATOM 671 C C . GLN A 1 83 ? -13.185 -12.294 24.858 1.00 92.56 83 GLN A C 1
ATOM 673 O O . GLN A 1 83 ? -13.536 -13.325 25.438 1.00 92.56 83 GLN A O 1
ATOM 678 N N . ALA A 1 84 ? -13.715 -11.960 23.681 1.00 93.44 84 ALA A N 1
ATOM 679 C CA . ALA A 1 84 ? -14.762 -12.736 23.043 1.00 93.44 84 ALA A CA 1
ATOM 680 C C . ALA A 1 84 ? -14.258 -14.114 22.586 1.00 93.44 84 ALA A C 1
ATOM 682 O O . ALA A 1 84 ? -13.439 -14.216 21.679 1.00 93.44 84 ALA A O 1
ATOM 683 N N . GLU A 1 85 ? -14.849 -15.188 23.118 1.00 92.81 85 GLU A N 1
ATOM 684 C CA . GLU A 1 85 ? -14.553 -16.552 22.647 1.00 92.81 85 GLU A CA 1
ATOM 685 C C . GLU A 1 85 ? -14.950 -16.750 21.173 1.00 92.81 85 GLU A C 1
ATOM 687 O O . GLU A 1 85 ? -14.288 -17.478 20.430 1.00 92.81 85 GLU A O 1
ATOM 692 N N . LYS A 1 86 ? -16.057 -16.113 20.756 1.00 95.38 86 LYS A N 1
ATOM 693 C CA . LYS A 1 86 ? -16.566 -16.137 19.381 1.00 95.38 86 LYS A CA 1
ATOM 694 C C . LYS A 1 86 ? -17.098 -14.780 18.933 1.00 95.38 86 LYS A C 1
ATOM 696 O O . LYS A 1 86 ? -17.762 -14.070 19.699 1.00 95.38 86 LYS A O 1
ATOM 701 N N . ILE A 1 87 ? -16.871 -14.481 17.660 1.00 97.19 87 ILE A N 1
ATOM 702 C CA . ILE A 1 87 ? -17.367 -13.296 16.963 1.00 97.19 87 ILE A CA 1
ATOM 703 C C . ILE A 1 87 ? -18.698 -13.621 16.272 1.00 97.19 87 ILE A C 1
ATOM 705 O O . ILE A 1 87 ? -18.815 -14.617 15.554 1.00 97.19 87 ILE A O 1
ATOM 709 N N . THR A 1 88 ? -19.710 -12.793 16.532 1.00 97.25 88 THR A N 1
ATOM 710 C CA . THR A 1 88 ? -21.070 -12.873 15.972 1.00 97.25 88 THR A CA 1
ATOM 711 C C . THR A 1 88 ? -21.306 -11.738 14.977 1.00 97.25 88 THR A C 1
ATOM 713 O O . THR A 1 88 ? -20.601 -10.734 15.039 1.00 97.25 88 THR A O 1
ATOM 716 N N . ASN A 1 89 ? -22.332 -11.847 14.124 1.00 96.75 89 ASN A N 1
ATOM 717 C CA . ASN A 1 89 ? -22.717 -10.757 13.213 1.00 96.75 89 ASN A CA 1
ATOM 718 C C . ASN A 1 89 ? -23.014 -9.452 13.967 1.00 96.75 89 ASN A C 1
ATOM 720 O O . ASN A 1 89 ? -22.536 -8.404 13.566 1.00 96.75 89 ASN A O 1
ATOM 724 N N . GLU A 1 90 ? -23.683 -9.521 15.121 1.00 96.62 90 GLU A N 1
ATOM 725 C CA . GLU A 1 90 ? -23.943 -8.349 15.973 1.00 96.62 90 GLU A CA 1
ATOM 726 C C . GLU A 1 90 ? -22.649 -7.649 16.428 1.00 96.62 90 GLU A C 1
ATOM 728 O O . GLU A 1 90 ? -22.550 -6.425 16.383 1.00 96.62 90 GLU A O 1
ATOM 733 N N . LYS A 1 91 ? -21.620 -8.417 16.820 1.00 97.12 91 LYS A N 1
ATOM 734 C CA . LYS A 1 91 ? -20.312 -7.846 17.173 1.00 97.12 91 LYS A CA 1
ATOM 735 C C . LYS A 1 91 ? -19.630 -7.220 15.960 1.00 97.12 91 LYS A C 1
ATOM 737 O O . LYS A 1 91 ? -19.019 -6.169 16.104 1.00 97.12 91 LYS A O 1
ATOM 742 N N . ILE A 1 92 ? -19.744 -7.843 14.786 1.00 96.44 92 ILE A N 1
ATOM 743 C CA . ILE A 1 92 ? -19.182 -7.311 13.538 1.00 96.44 92 ILE A CA 1
ATOM 744 C C . ILE A 1 92 ? -19.850 -5.986 13.177 1.00 96.44 92 ILE A C 1
ATOM 746 O O . ILE A 1 92 ? -19.153 -4.995 12.977 1.00 96.44 92 ILE A O 1
ATOM 750 N N . GLU A 1 93 ? -21.182 -5.950 13.158 1.00 95.81 93 GLU A N 1
ATOM 751 C CA . GLU A 1 93 ? -21.963 -4.745 12.878 1.00 95.81 93 GLU A CA 1
ATOM 752 C C . GLU A 1 93 ? -21.608 -3.622 13.851 1.00 95.81 93 GLU A C 1
ATOM 754 O O . GLU A 1 93 ? -21.325 -2.507 13.416 1.00 95.81 93 GLU A O 1
ATOM 759 N N . LYS A 1 94 ? -21.534 -3.922 15.155 1.00 95.81 94 LYS A N 1
ATOM 760 C CA . LYS A 1 94 ? -21.174 -2.927 16.168 1.00 95.81 94 LYS A CA 1
ATOM 761 C C . LYS A 1 94 ? -19.741 -2.418 16.006 1.00 95.81 94 LYS A C 1
ATOM 763 O O . LYS A 1 94 ? -19.502 -1.221 16.137 1.00 95.81 94 LYS A O 1
ATOM 768 N N . THR A 1 95 ? -18.790 -3.294 15.685 1.00 96.31 95 THR A N 1
ATOM 769 C CA . THR A 1 95 ? -17.402 -2.906 15.394 1.00 96.31 95 THR A CA 1
ATOM 770 C C . THR A 1 95 ? -17.310 -1.994 14.171 1.00 96.31 95 THR A C 1
ATOM 772 O O . THR A 1 95 ? -16.638 -0.966 14.239 1.00 96.31 95 THR A O 1
ATOM 775 N N . LEU A 1 96 ? -17.994 -2.334 13.076 1.00 95.62 96 LEU A N 1
ATOM 776 C CA . LEU A 1 96 ? -18.036 -1.506 11.867 1.00 95.62 96 LEU A CA 1
ATOM 777 C C . LEU A 1 96 ? -18.688 -0.148 12.146 1.00 95.62 96 LEU A C 1
ATOM 779 O O . LEU A 1 96 ? -18.180 0.880 11.703 1.00 95.62 96 LEU A O 1
ATOM 783 N N . GLU A 1 97 ? -19.768 -0.138 12.931 1.00 94.38 97 GLU A N 1
ATOM 784 C CA . GLU A 1 97 ? -20.431 1.086 13.375 1.00 94.38 97 GLU A CA 1
ATOM 785 C C . GLU A 1 97 ? -19.445 1.987 14.131 1.00 94.38 97 GLU A C 1
ATOM 787 O O . GLU A 1 97 ? -19.258 3.133 13.733 1.00 94.38 97 GLU A O 1
ATOM 792 N N . ILE A 1 98 ? -18.757 1.459 15.155 1.00 94.31 98 ILE A N 1
ATOM 793 C CA . ILE A 1 98 ? -17.762 2.205 15.946 1.00 94.31 98 ILE A CA 1
ATOM 794 C C . ILE A 1 98 ? -16.697 2.827 15.050 1.00 94.31 98 ILE A C 1
ATOM 796 O O . ILE A 1 98 ? -16.396 4.014 15.181 1.00 94.31 98 ILE A O 1
ATOM 800 N N . VAL A 1 99 ? -16.142 2.044 14.128 1.00 95.19 99 VAL A N 1
ATOM 801 C CA . VAL A 1 99 ? -15.102 2.520 13.216 1.00 95.19 99 VAL A CA 1
ATOM 802 C C . VAL A 1 99 ? -15.608 3.648 12.310 1.00 95.19 99 VAL A C 1
ATOM 804 O O . VAL A 1 99 ? -14.884 4.621 12.114 1.00 95.19 99 VAL A O 1
ATOM 807 N N . SER A 1 100 ? -16.855 3.575 11.836 1.00 92.56 100 SER A N 1
ATOM 808 C CA . SER A 1 100 ? -17.415 4.548 10.885 1.00 92.56 100 SER A CA 1
ATOM 809 C C . SER A 1 100 ? -17.524 5.983 11.417 1.00 92.56 100 SER A C 1
ATOM 811 O O . SER A 1 100 ? -17.443 6.929 10.639 1.00 92.56 100 SER A O 1
ATOM 813 N N . TYR A 1 101 ? -17.686 6.174 12.730 1.00 89.31 101 TYR A N 1
ATOM 814 C CA . TYR A 1 101 ? -17.766 7.511 13.338 1.00 89.31 101 TYR A CA 1
ATOM 815 C C . TYR A 1 101 ? -16.553 7.878 14.199 1.00 89.31 101 TYR A C 1
ATOM 817 O O . TYR A 1 101 ? -16.465 9.013 14.675 1.00 89.31 101 TYR A O 1
ATOM 825 N N . SER A 1 102 ? -15.624 6.945 14.412 1.00 91.38 102 SER A N 1
ATOM 826 C CA . SER A 1 102 ? -14.393 7.211 15.157 1.00 91.38 102 SER A CA 1
ATOM 827 C C . SER A 1 102 ? -13.333 7.854 14.262 1.00 91.38 102 SER A C 1
ATOM 829 O O . SER A 1 102 ? -13.275 7.621 13.055 1.00 91.38 102 SER A O 1
ATOM 831 N N . GLY A 1 103 ? -12.476 8.677 14.866 1.00 93.12 103 GLY A N 1
ATOM 832 C CA . GLY A 1 103 ? -11.290 9.223 14.212 1.00 93.12 103 GLY A CA 1
ATOM 833 C C . GLY A 1 103 ? -10.040 8.413 14.548 1.00 93.12 103 GLY A C 1
ATOM 834 O O . GLY A 1 103 ? -9.877 7.980 15.687 1.00 93.12 103 GLY A O 1
ATOM 835 N N . VAL A 1 104 ? -9.146 8.253 13.575 1.00 95.75 104 VAL A N 1
ATOM 836 C CA . VAL A 1 104 ? -7.774 7.779 13.802 1.00 95.75 104 VAL A CA 1
ATOM 837 C C . VAL A 1 104 ? -6.827 8.954 13.612 1.00 95.75 104 VAL A C 1
ATOM 839 O O . VAL A 1 104 ? -6.705 9.473 12.503 1.00 95.75 104 VAL A O 1
ATOM 842 N N . ASP A 1 105 ? -6.163 9.381 14.680 1.00 94.94 105 ASP A N 1
ATOM 843 C CA . ASP A 1 105 ? -5.146 10.429 14.610 1.00 94.94 105 ASP A CA 1
ATOM 844 C C . ASP A 1 105 ? -3.851 9.882 14.004 1.00 94.94 105 ASP A C 1
ATOM 846 O O . ASP A 1 105 ? -3.322 8.853 14.433 1.00 94.94 105 ASP A O 1
ATOM 850 N N . VAL A 1 106 ? -3.322 10.595 13.016 1.00 94.50 106 VAL A N 1
ATOM 851 C CA . VAL A 1 106 ? -2.068 10.288 12.329 1.00 94.50 106 VAL A CA 1
ATOM 852 C C . VAL A 1 106 ? -1.214 11.547 12.313 1.00 94.50 106 VAL A C 1
ATOM 854 O O . VAL A 1 106 ? -1.688 12.615 11.933 1.00 94.50 106 VAL A O 1
ATOM 857 N N . ASP A 1 107 ? 0.056 11.400 12.685 1.00 92.12 107 ASP A N 1
ATOM 858 C CA . ASP A 1 107 ? 1.044 12.477 12.603 1.00 92.12 107 ASP A CA 1
ATOM 859 C C . ASP A 1 107 ? 1.151 13.000 11.161 1.00 92.12 107 ASP A C 1
ATOM 861 O O . ASP A 1 107 ? 1.396 12.236 10.213 1.00 92.12 107 ASP A O 1
ATOM 865 N N . PHE A 1 108 ? 0.940 14.305 10.986 1.00 92.50 108 PHE A N 1
ATOM 866 C CA . PHE A 1 108 ? 0.869 14.909 9.660 1.00 92.50 108 PHE A CA 1
ATOM 867 C C . PHE A 1 108 ? 2.193 14.822 8.886 1.00 92.50 108 PHE A C 1
ATOM 869 O O . PHE A 1 108 ? 2.185 14.641 7.665 1.00 92.50 108 PHE A O 1
ATOM 876 N N . GLU A 1 109 ? 3.342 14.884 9.565 1.00 92.44 109 GLU A N 1
ATOM 877 C CA . GLU A 1 109 ? 4.654 14.760 8.924 1.00 92.44 109 GLU A CA 1
ATOM 878 C C . GLU A 1 109 ? 4.907 13.331 8.431 1.00 92.44 109 GLU A C 1
ATOM 880 O O . GLU A 1 109 ? 5.379 13.140 7.305 1.00 92.44 109 GLU A O 1
ATOM 885 N N . LYS A 1 110 ? 4.541 12.312 9.217 1.00 94.12 110 LYS A N 1
ATOM 886 C CA . LYS A 1 110 ? 4.575 10.903 8.795 1.00 94.12 110 LYS A CA 1
ATOM 887 C C . LYS A 1 110 ? 3.668 10.669 7.589 1.00 94.12 110 LYS A C 1
ATOM 889 O O . LYS A 1 110 ? 4.106 10.053 6.616 1.00 94.12 110 LYS A O 1
ATOM 894 N N . PHE A 1 111 ? 2.442 11.196 7.619 1.00 95.44 111 PHE A N 1
ATOM 895 C CA . PHE A 1 111 ? 1.515 11.136 6.4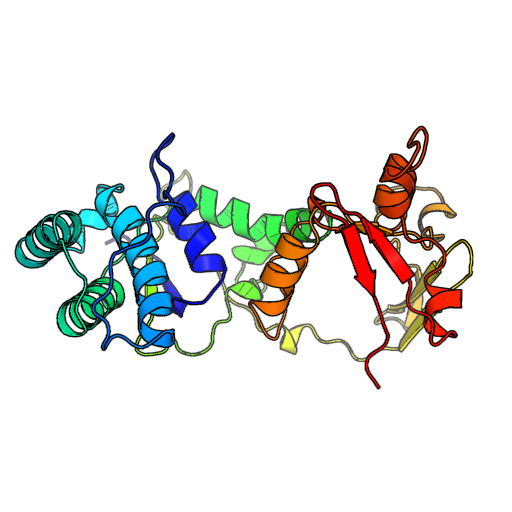87 1.00 95.44 111 PHE A CA 1
ATOM 896 C C . PHE A 1 111 ? 2.104 11.794 5.234 1.00 95.44 111 PHE A C 1
ATOM 898 O O . PHE A 1 111 ? 2.162 11.173 4.174 1.00 95.44 111 PHE A O 1
ATOM 905 N N . LYS A 1 112 ? 2.606 13.028 5.352 1.00 94.88 112 LYS A N 1
ATOM 906 C CA . LYS A 1 112 ? 3.233 13.755 4.244 1.00 94.88 112 LYS A CA 1
ATOM 907 C C . LYS A 1 112 ? 4.399 12.966 3.655 1.00 94.88 112 LYS A C 1
ATOM 909 O O . LYS A 1 112 ? 4.473 12.807 2.439 1.00 94.88 112 LYS A O 1
ATOM 914 N N . ASN A 1 113 ? 5.281 12.434 4.497 1.00 95.81 113 ASN A N 1
ATOM 915 C CA . ASN A 1 113 ? 6.407 11.622 4.046 1.00 95.81 113 ASN A CA 1
ATOM 916 C C . ASN A 1 113 ? 5.947 10.354 3.319 1.00 95.81 113 ASN A C 1
ATOM 918 O O . ASN A 1 113 ? 6.520 10.028 2.282 1.00 95.81 113 ASN A O 1
ATOM 922 N N . LEU A 1 114 ? 4.904 9.672 3.802 1.00 96.12 114 LEU A N 1
ATOM 923 C CA . LEU A 1 114 ? 4.317 8.532 3.098 1.00 96.12 114 LEU A CA 1
ATOM 924 C C . LEU A 1 114 ? 3.836 8.940 1.699 1.00 96.12 114 LEU A C 1
ATOM 926 O O . LEU A 1 114 ? 4.241 8.324 0.713 1.00 96.12 114 LEU A O 1
ATOM 930 N N . MET A 1 115 ? 3.028 9.999 1.606 1.00 96.12 115 MET A N 1
ATOM 931 C CA . MET A 1 115 ? 2.435 10.430 0.337 1.00 96.12 115 MET A CA 1
ATOM 932 C C . MET A 1 115 ? 3.486 10.919 -0.668 1.00 96.12 115 MET A C 1
ATOM 934 O O . MET A 1 115 ? 3.416 10.592 -1.848 1.00 96.12 115 MET A O 1
ATOM 938 N N . LEU A 1 116 ? 4.518 11.638 -0.218 1.00 96.56 116 LEU A N 1
ATOM 939 C CA . LEU A 1 116 ? 5.586 12.118 -1.105 1.00 96.56 116 LEU A CA 1
ATOM 940 C C . LEU A 1 116 ? 6.479 10.990 -1.652 1.00 96.56 116 LEU A C 1
ATOM 942 O O . LEU A 1 116 ? 7.165 11.191 -2.654 1.00 96.56 116 LEU A O 1
ATOM 946 N N . ASN A 1 117 ? 6.478 9.815 -1.017 1.00 96.12 117 ASN A N 1
ATOM 947 C CA . ASN A 1 117 ? 7.335 8.685 -1.376 1.00 96.12 117 ASN A CA 1
ATOM 948 C C . ASN A 1 117 ? 6.589 7.518 -2.041 1.00 96.12 117 ASN A C 1
ATOM 950 O O . ASN A 1 117 ? 7.217 6.490 -2.287 1.00 96.12 117 ASN A O 1
ATOM 954 N N . VAL A 1 118 ? 5.298 7.651 -2.374 1.00 94.56 118 VAL A N 1
ATOM 955 C CA . VAL A 1 118 ? 4.514 6.544 -2.962 1.00 94.56 118 VAL A CA 1
ATOM 956 C C . VAL A 1 118 ? 5.196 5.959 -4.206 1.00 94.56 118 VAL A C 1
ATOM 958 O O . VAL A 1 118 ? 5.395 4.750 -4.281 1.00 94.56 118 VAL A O 1
ATOM 961 N N . ASP A 1 119 ? 5.648 6.804 -5.138 1.00 92.38 119 ASP A N 1
ATOM 962 C CA . ASP A 1 119 ? 6.349 6.362 -6.356 1.00 92.38 119 ASP A CA 1
ATOM 963 C C . ASP A 1 119 ? 7.771 5.844 -6.089 1.00 92.38 119 ASP A C 1
ATOM 965 O O . ASP A 1 119 ? 8.263 4.951 -6.782 1.00 92.38 119 ASP A O 1
ATOM 969 N N . ASN A 1 120 ? 8.437 6.365 -5.058 1.00 92.50 120 ASN A N 1
ATOM 970 C CA . ASN A 1 120 ? 9.745 5.862 -4.651 1.00 92.50 120 ASN A CA 1
ATOM 971 C C . ASN A 1 120 ? 9.653 4.426 -4.122 1.00 92.50 120 ASN A C 1
ATOM 973 O O . ASN A 1 120 ? 10.478 3.580 -4.469 1.00 92.50 120 ASN A O 1
ATOM 977 N N . ILE A 1 121 ? 8.628 4.151 -3.317 1.00 93.19 121 ILE A N 1
ATOM 978 C CA . ILE A 1 121 ? 8.357 2.827 -2.757 1.00 93.19 121 ILE A CA 1
ATOM 979 C C . ILE A 1 121 ? 7.903 1.874 -3.865 1.00 93.19 121 ILE A C 1
ATOM 981 O O . ILE A 1 121 ? 8.438 0.771 -3.974 1.00 93.19 121 ILE A O 1
ATOM 985 N N . ALA A 1 122 ? 6.959 2.304 -4.705 1.00 92.25 122 ALA A N 1
ATOM 986 C CA . ALA A 1 122 ? 6.349 1.440 -5.707 1.00 92.25 122 ALA A CA 1
ATOM 987 C C . ALA A 1 122 ? 7.298 1.061 -6.843 1.00 92.25 122 ALA A C 1
ATOM 989 O O . ALA A 1 122 ? 7.315 -0.097 -7.257 1.00 92.25 122 ALA A O 1
ATOM 990 N N . VAL A 1 123 ? 8.075 2.024 -7.347 1.00 88.38 123 VAL A N 1
ATOM 991 C CA . VAL A 1 123 ? 8.859 1.857 -8.583 1.00 88.38 123 VAL A CA 1
ATOM 992 C C . VAL A 1 123 ? 10.243 2.516 -8.537 1.00 88.38 123 VAL A C 1
ATOM 994 O O . VAL A 1 123 ? 10.941 2.554 -9.545 1.00 88.38 123 VAL A O 1
ATOM 997 N N . GLY A 1 124 ? 10.682 3.024 -7.381 1.00 88.38 124 GLY A N 1
ATOM 998 C CA . GLY A 1 124 ? 12.034 3.569 -7.213 1.00 88.38 124 GLY A CA 1
ATOM 999 C C . GLY A 1 124 ? 12.255 4.969 -7.790 1.00 88.38 124 GLY A C 1
ATOM 1000 O O . GLY A 1 124 ? 13.402 5.401 -7.875 1.00 88.38 124 GLY A O 1
ATOM 1001 N N . LEU A 1 125 ? 11.197 5.691 -8.167 1.00 88.25 125 LEU A N 1
ATOM 1002 C CA . LEU A 1 125 ? 11.318 7.056 -8.687 1.00 88.25 125 LEU A CA 1
ATOM 1003 C C . LEU A 1 125 ? 11.679 8.063 -7.585 1.00 88.25 125 LEU A C 1
ATOM 1005 O O . LEU A 1 125 ? 11.597 7.785 -6.387 1.00 88.25 125 LEU A O 1
ATOM 1009 N N . LYS A 1 126 ? 12.083 9.268 -7.990 1.00 90.38 126 LYS A N 1
ATOM 1010 C CA . LYS A 1 126 ? 12.345 10.370 -7.060 1.00 90.38 126 LYS A CA 1
ATOM 1011 C C . LYS A 1 126 ? 11.061 10.772 -6.330 1.00 90.38 126 LYS A C 1
ATOM 1013 O O . LYS A 1 126 ? 10.001 10.862 -6.944 1.00 90.38 126 LYS A O 1
ATOM 1018 N N . SER A 1 127 ? 11.179 11.050 -5.036 1.00 93.81 127 SER A N 1
ATOM 1019 C CA . SER A 1 127 ? 10.076 11.552 -4.216 1.00 93.81 127 SER A CA 1
ATOM 1020 C C . SER A 1 127 ? 9.522 12.866 -4.771 1.00 93.81 127 SER A C 1
ATOM 1022 O O . SER A 1 127 ? 10.268 13.692 -5.312 1.00 93.81 127 SER A O 1
ATOM 1024 N N . TYR A 1 128 ? 8.221 13.083 -4.600 1.00 94.75 128 TYR A N 1
ATOM 1025 C CA . TYR A 1 128 ? 7.574 14.322 -5.017 1.00 94.75 128 TYR A CA 1
ATOM 1026 C C . TYR A 1 128 ? 8.094 15.527 -4.219 1.00 94.75 128 TYR A C 1
ATOM 1028 O O . TYR A 1 128 ? 8.498 15.413 -3.058 1.00 94.75 128 TYR A O 1
ATOM 1036 N N . SER A 1 129 ? 8.043 16.716 -4.824 1.00 95.31 129 SER A N 1
ATOM 1037 C CA . SER A 1 129 ? 8.210 17.965 -4.079 1.00 95.31 129 SER A CA 1
ATOM 1038 C C . SER A 1 129 ? 7.027 18.181 -3.136 1.00 95.31 129 SER A C 1
ATOM 1040 O O . SER A 1 129 ? 5.909 17.753 -3.416 1.00 95.31 129 SER A O 1
ATOM 1042 N N . GLN A 1 130 ? 7.239 18.915 -2.041 1.00 94.38 130 GLN A N 1
ATOM 1043 C CA . GLN A 1 130 ? 6.162 19.214 -1.089 1.00 94.38 130 GLN A CA 1
ATOM 1044 C C . GLN A 1 130 ? 4.961 19.919 -1.741 1.00 94.38 130 GLN A C 1
ATOM 1046 O O . GLN A 1 130 ? 3.821 19.632 -1.381 1.00 94.38 130 GLN A O 1
ATOM 1051 N N . SER A 1 131 ? 5.206 20.773 -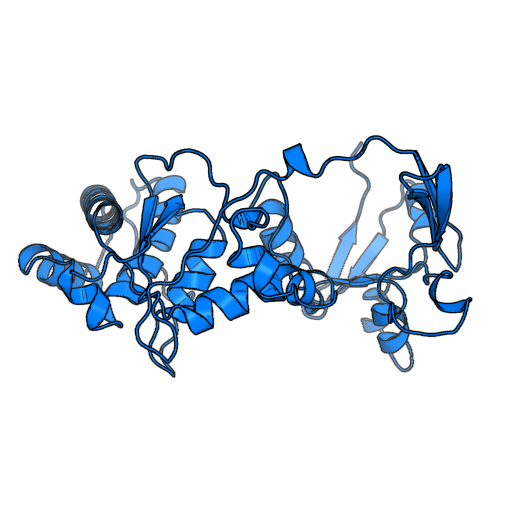2.742 1.00 93.69 131 SER A N 1
ATOM 1052 C CA . SER A 1 131 ? 4.161 21.449 -3.521 1.00 93.69 131 SER A CA 1
ATOM 1053 C C . SER A 1 131 ? 3.162 20.485 -4.166 1.00 93.69 131 SER A C 1
ATOM 1055 O O . SER A 1 131 ? 1.993 20.829 -4.304 1.00 93.69 131 SER A O 1
ATOM 1057 N N . GLN A 1 132 ? 3.575 19.254 -4.499 1.00 94.44 132 GLN A N 1
ATOM 1058 C CA . GLN A 1 132 ? 2.668 18.246 -5.051 1.00 94.44 132 GLN A CA 1
ATOM 1059 C C . GLN A 1 132 ? 1.522 17.921 -4.090 1.00 94.44 132 GLN A C 1
ATOM 1061 O O . GLN A 1 132 ? 0.423 17.631 -4.543 1.00 94.44 132 GLN A O 1
ATOM 1066 N N . LEU A 1 133 ? 1.761 17.949 -2.778 1.00 94.25 133 LEU A N 1
ATOM 1067 C CA . LEU A 1 133 ? 0.739 17.636 -1.781 1.00 94.25 133 LEU A CA 1
ATOM 1068 C C . LEU A 1 133 ? 0.068 18.896 -1.224 1.00 94.25 133 LEU A C 1
ATOM 1070 O O . LEU A 1 133 ? -1.137 18.880 -0.970 1.00 94.25 133 LEU A O 1
ATOM 1074 N N . LEU A 1 134 ? 0.857 19.951 -1.007 1.00 92.44 134 LEU A N 1
ATOM 1075 C CA . LEU A 1 134 ? 0.478 21.099 -0.182 1.00 92.44 134 LEU A CA 1
ATOM 1076 C C . LEU A 1 134 ? -0.046 22.304 -0.973 1.00 92.44 134 LEU A C 1
ATOM 1078 O O . LEU A 1 134 ? -0.707 23.157 -0.382 1.00 92.44 134 LEU A O 1
ATOM 1082 N N . ASP A 1 135 ? 0.228 22.398 -2.276 1.00 92.31 135 ASP A N 1
ATOM 1083 C CA . ASP A 1 135 ? -0.232 23.528 -3.088 1.00 92.31 135 ASP A CA 1
ATOM 1084 C C . ASP A 1 135 ? -1.605 23.239 -3.703 1.00 92.31 135 ASP A C 1
ATOM 1086 O O . ASP A 1 135 ? -1.899 22.119 -4.123 1.00 92.31 135 ASP A O 1
ATOM 1090 N N . LEU A 1 136 ? -2.426 24.286 -3.825 1.00 87.88 136 LEU A N 1
ATOM 1091 C CA . LEU A 1 136 ? -3.782 24.203 -4.377 1.00 87.88 136 LEU A CA 1
ATOM 1092 C C . LEU A 1 136 ? -3.809 23.687 -5.826 1.00 87.88 136 LEU A C 1
ATOM 1094 O O . LEU A 1 136 ? -4.709 22.936 -6.199 1.00 87.88 136 LEU A O 1
ATOM 1098 N N . ASP A 1 137 ? -2.823 24.088 -6.633 1.00 87.50 137 ASP A N 1
ATOM 1099 C CA . ASP A 1 137 ? -2.688 23.663 -8.034 1.00 87.50 137 ASP A CA 1
ATOM 1100 C C . ASP A 1 137 ? -2.018 22.288 -8.181 1.00 87.50 137 ASP A C 1
ATOM 1102 O O . ASP A 1 137 ? -2.031 21.701 -9.270 1.00 87.50 137 ASP A O 1
ATOM 1106 N N . GLY A 1 138 ? -1.452 21.770 -7.089 1.00 90.00 138 GLY A N 1
ATOM 1107 C CA . GLY A 1 138 ? -0.945 20.413 -6.996 1.00 90.00 138 GLY A CA 1
ATOM 1108 C C . GLY A 1 138 ? -2.074 19.420 -6.723 1.00 90.00 138 GLY A C 1
ATOM 1109 O O . GLY A 1 138 ? -3.095 19.374 -7.419 1.00 90.00 138 GLY A O 1
ATOM 1110 N N . GLY A 1 139 ? -1.848 18.605 -5.704 1.00 91.94 139 GLY A N 1
ATOM 1111 C CA . GLY A 1 139 ? -2.716 17.557 -5.203 1.00 91.94 139 GLY A CA 1
ATOM 1112 C C . GLY A 1 139 ? -2.277 16.154 -5.619 1.00 91.94 139 GLY A C 1
ATOM 1113 O O . GLY A 1 139 ? -1.636 15.946 -6.650 1.00 91.94 139 GLY A O 1
ATOM 1114 N N . HIS A 1 140 ? -2.621 15.174 -4.791 1.00 93.44 140 HIS A N 1
ATOM 1115 C CA . HIS A 1 140 ? -2.187 13.791 -4.949 1.00 93.44 140 HIS A CA 1
ATOM 1116 C C . HIS A 1 140 ? -3.326 12.904 -5.459 1.00 93.44 140 HIS A C 1
ATOM 1118 O O . HIS A 1 140 ? -4.455 13.004 -4.972 1.00 93.44 140 HIS A O 1
ATOM 1124 N N . TRP A 1 141 ? -3.026 12.025 -6.419 1.00 91.75 141 TRP A N 1
ATOM 1125 C CA . TRP A 1 141 ? -4.028 11.144 -7.032 1.00 91.75 141 TRP A CA 1
ATOM 1126 C C . TRP A 1 141 ? -4.634 10.170 -6.032 1.00 91.75 141 TRP A C 1
ATOM 1128 O O . TRP A 1 141 ? -5.848 10.037 -5.971 1.00 91.75 141 TRP A O 1
ATOM 1138 N N . ASP A 1 142 ? -3.806 9.579 -5.172 1.00 91.62 142 ASP A N 1
ATOM 1139 C CA . ASP A 1 142 ? -4.279 8.571 -4.212 1.00 91.62 142 ASP A CA 1
ATOM 1140 C C . ASP A 1 142 ? -5.098 9.145 -3.041 1.00 91.62 142 ASP A C 1
ATOM 1142 O O . ASP A 1 142 ? -5.495 8.413 -2.138 1.00 91.62 142 ASP A O 1
ATOM 1146 N N . LEU A 1 143 ? -5.317 10.463 -3.023 1.00 92.31 143 LEU A N 1
ATOM 1147 C CA . LEU A 1 143 ? -6.230 11.122 -2.089 1.00 92.31 143 LEU A CA 1
ATOM 1148 C C . LEU A 1 143 ? -7.592 11.414 -2.734 1.00 92.31 143 LEU A C 1
ATOM 1150 O O . LEU A 1 143 ? -8.521 11.816 -2.036 1.00 92.31 143 LEU A O 1
ATOM 1154 N N . GLU A 1 144 ? -7.727 11.230 -4.053 1.00 89.25 144 GLU A N 1
ATOM 1155 C CA . GLU A 1 144 ? -9.018 11.269 -4.734 1.00 89.25 144 GLU A CA 1
ATOM 1156 C C . GLU A 1 144 ? -9.717 9.922 -4.559 1.00 89.25 144 GLU A C 1
ATOM 1158 O O . GLU A 1 144 ? -9.564 8.999 -5.355 1.00 89.25 144 GLU A O 1
ATOM 1163 N N . VAL A 1 145 ? -10.510 9.820 -3.498 1.00 81.62 145 VAL A N 1
ATOM 1164 C CA . VAL A 1 145 ? -11.362 8.659 -3.252 1.00 81.62 145 VAL A CA 1
ATOM 1165 C C . VAL A 1 145 ? -12.819 8.965 -3.606 1.00 81.62 145 VAL A C 1
ATOM 1167 O O . VAL A 1 145 ? -13.296 10.076 -3.346 1.00 81.62 145 VAL A O 1
ATOM 1170 N N . PRO A 1 146 ? -13.561 8.005 -4.195 1.00 72.06 146 PRO A N 1
ATOM 1171 C CA . PRO A 1 146 ? -15.009 8.121 -4.340 1.00 72.06 146 PRO A CA 1
ATOM 1172 C C . PRO A 1 146 ? -15.661 8.366 -2.976 1.00 72.06 146 PRO A C 1
ATOM 1174 O O . PRO A 1 146 ? -15.109 7.957 -1.954 1.00 72.06 146 PRO A O 1
ATOM 1177 N N . SER A 1 147 ? -16.846 8.988 -2.954 1.00 65.56 147 SER A N 1
ATOM 1178 C CA . SER A 1 147 ? -17.615 9.169 -1.714 1.00 65.56 147 SER A CA 1
ATOM 1179 C C . SER A 1 147 ? -17.663 7.858 -0.931 1.00 65.56 147 SER A C 1
ATOM 1181 O O . SER A 1 147 ? -18.113 6.837 -1.460 1.00 65.56 147 SER A O 1
ATOM 1183 N N . ALA A 1 148 ? -17.129 7.887 0.290 1.00 63.78 148 ALA A N 1
ATOM 1184 C CA . ALA A 1 148 ? -16.867 6.674 1.037 1.00 63.78 148 ALA A CA 1
ATOM 1185 C C . ALA A 1 148 ? -18.190 5.948 1.356 1.00 63.78 148 ALA A C 1
ATOM 1187 O O . ALA A 1 148 ? -19.198 6.594 1.668 1.00 63.78 148 ALA A O 1
ATOM 1188 N N . PRO A 1 149 ? -18.237 4.610 1.223 1.00 69.19 149 PRO A N 1
ATOM 1189 C CA . PRO A 1 149 ? -19.417 3.838 1.582 1.00 69.19 149 PRO A CA 1
ATOM 1190 C C . PRO A 1 149 ? -19.649 3.901 3.097 1.00 69.19 149 PRO A C 1
ATOM 1192 O O . PRO A 1 149 ? -18.796 4.346 3.853 1.00 69.19 149 PRO A O 1
ATOM 1195 N N . LYS A 1 150 ? -20.778 3.350 3.557 1.00 69.31 150 LYS A N 1
ATOM 1196 C CA . LYS A 1 150 ? -21.109 3.198 4.990 1.00 69.31 150 LYS A CA 1
ATOM 1197 C C . LYS A 1 150 ? -20.007 2.490 5.813 1.00 69.31 150 LYS A C 1
ATOM 1199 O O . LYS A 1 150 ? -19.996 2.582 7.033 1.00 69.31 150 LYS A O 1
ATOM 1204 N N . GLU A 1 151 ? -19.108 1.774 5.141 1.00 87.44 151 GLU A N 1
ATOM 1205 C CA . GLU A 1 151 ? -17.951 1.064 5.690 1.00 87.44 151 GLU A CA 1
ATOM 1206 C C . GLU A 1 151 ? -16.666 1.859 5.410 1.00 87.44 151 GLU A C 1
ATOM 1208 O O . GLU A 1 151 ? -15.860 1.513 4.538 1.00 87.44 151 GLU A O 1
ATOM 1213 N N . SER A 1 152 ? -16.501 2.958 6.138 1.00 93.00 152 SER A N 1
ATOM 1214 C CA . SER A 1 152 ? -15.366 3.868 6.024 1.00 93.00 152 SER A CA 1
ATOM 1215 C C . SER A 1 152 ? -14.677 4.087 7.368 1.00 93.00 152 SER A C 1
ATOM 1217 O O . SER A 1 152 ? -15.167 3.687 8.424 1.00 93.00 152 SER A O 1
ATOM 1219 N N . VAL A 1 153 ? -13.503 4.705 7.318 1.00 95.06 153 VAL A N 1
ATOM 1220 C CA . VAL A 1 153 ? -12.768 5.203 8.479 1.00 95.06 153 VAL A CA 1
ATOM 1221 C C . VAL A 1 153 ? -12.313 6.626 8.193 1.00 95.06 153 VAL A C 1
ATOM 1223 O O . VAL A 1 153 ? -11.888 6.941 7.080 1.00 95.06 153 VAL A O 1
ATOM 1226 N N . THR A 1 154 ? -12.381 7.484 9.210 1.00 94.88 154 THR A N 1
ATOM 1227 C CA . THR A 1 154 ? -11.881 8.857 9.126 1.00 94.88 154 THR A CA 1
ATOM 1228 C C . THR A 1 154 ? -10.506 8.959 9.776 1.00 94.88 154 THR A C 1
ATOM 1230 O O . THR A 1 154 ? -10.373 8.837 10.993 1.00 94.88 154 THR A O 1
ATOM 1233 N N . PHE A 1 155 ? -9.483 9.251 8.981 1.00 95.44 155 PHE A N 1
ATOM 1234 C CA . PHE A 1 155 ? -8.172 9.658 9.481 1.00 95.44 155 PHE A CA 1
ATOM 1235 C C . PHE A 1 155 ? -8.146 11.161 9.724 1.00 95.44 155 PHE A C 1
ATOM 1237 O O . PHE A 1 155 ? -8.718 11.930 8.948 1.00 95.44 155 PHE A O 1
ATOM 1244 N N . ARG A 1 156 ? -7.494 11.582 10.804 1.00 94.44 156 ARG A N 1
ATOM 1245 C CA . ARG A 1 156 ? -7.360 12.979 11.222 1.00 94.44 156 ARG A CA 1
ATOM 1246 C C . ARG A 1 156 ? -5.897 13.315 11.421 1.00 94.44 156 ARG A C 1
ATOM 1248 O O . ARG A 1 156 ? -5.122 12.462 11.842 1.00 94.44 156 ARG A O 1
ATOM 1255 N N . PHE A 1 157 ? -5.542 14.551 11.102 1.00 92.62 157 PHE A N 1
ATOM 1256 C CA . PHE A 1 157 ? -4.154 14.990 11.100 1.00 92.62 157 PHE A CA 1
ATOM 1257 C C . PHE A 1 157 ? -3.996 16.261 11.924 1.00 92.62 157 PHE A C 1
ATOM 1259 O O . PHE A 1 157 ? -4.801 17.189 11.807 1.00 92.62 157 PHE A O 1
ATOM 1266 N N . ASP A 1 158 ? -2.923 16.322 12.705 1.00 85.19 158 ASP A N 1
ATOM 1267 C CA . ASP A 1 158 ? -2.436 17.524 13.372 1.00 85.19 158 ASP A CA 1
ATOM 1268 C C . ASP A 1 158 ? -1.677 18.397 12.366 1.00 85.19 158 ASP A C 1
ATOM 1270 O O . ASP A 1 158 ? -0.467 18.585 12.425 1.00 85.19 158 ASP A O 1
ATOM 1274 N N . ASN A 1 159 ? -2.410 18.905 11.378 1.00 81.94 159 ASN A N 1
ATOM 1275 C CA . ASN A 1 159 ? -1.900 19.614 10.209 1.00 81.94 159 ASN A CA 1
ATOM 1276 C C . ASN A 1 159 ? -1.360 21.017 10.541 1.00 81.94 159 ASN A C 1
ATOM 1278 O O . ASN A 1 159 ? -1.859 22.016 10.029 1.00 81.94 159 ASN A O 1
ATOM 1282 N N . LEU A 1 160 ? -0.348 21.105 11.399 1.00 81.56 160 LEU A N 1
ATOM 1283 C CA . LEU A 1 160 ? 0.322 22.335 11.803 1.00 81.56 160 LEU A CA 1
ATOM 1284 C C . LEU A 1 160 ? 1.785 22.309 11.356 1.00 81.56 160 LEU A C 1
ATOM 1286 O O . LEU A 1 160 ? 2.491 21.326 11.566 1.00 81.56 160 LEU A O 1
ATOM 1290 N N . ASP A 1 161 ? 2.260 23.409 10.773 1.00 77.00 161 ASP A N 1
ATOM 1291 C CA . ASP A 1 161 ? 3.687 23.584 10.507 1.00 77.00 161 ASP A CA 1
ATOM 1292 C C . ASP A 1 161 ? 4.473 23.923 11.791 1.00 77.00 161 ASP A C 1
ATOM 1294 O O . ASP A 1 161 ? 3.913 24.135 12.870 1.00 77.00 161 ASP A O 1
ATOM 1298 N N . SER A 1 162 ? 5.799 24.051 11.676 1.00 77.00 162 SER A N 1
ATOM 1299 C CA . SER A 1 162 ? 6.678 24.414 12.800 1.00 77.00 162 SER A CA 1
ATOM 1300 C C . SER A 1 162 ? 6.383 25.787 13.425 1.00 77.00 162 SER A C 1
ATOM 1302 O O . SER A 1 162 ? 6.922 26.105 14.482 1.00 77.00 162 SER A O 1
ATOM 1304 N N . SER A 1 163 ? 5.574 26.623 12.767 1.00 80.50 163 SER A N 1
ATOM 1305 C CA . SER A 1 163 ? 5.113 27.924 13.265 1.00 80.50 163 SER A CA 1
ATOM 1306 C C . SER A 1 163 ? 3.697 27.879 13.856 1.00 80.50 163 SER A C 1
ATOM 1308 O O . SER A 1 163 ? 3.204 28.900 14.338 1.00 80.50 163 SER A O 1
ATOM 1310 N N . GLY A 1 164 ? 3.049 26.709 13.853 1.00 78.69 164 GLY A N 1
ATOM 1311 C CA . GLY A 1 164 ? 1.675 26.521 14.314 1.00 78.69 164 GLY A CA 1
ATOM 1312 C C . GLY A 1 164 ? 0.622 26.977 13.304 1.00 78.69 164 GLY A C 1
ATOM 1313 O O . GLY A 1 164 ? -0.528 27.202 13.687 1.00 78.69 164 GLY A O 1
ATOM 1314 N N . LYS A 1 165 ? 0.990 27.152 12.029 1.00 82.00 165 LYS A N 1
ATOM 1315 C CA . LYS A 1 165 ? 0.053 27.495 10.959 1.00 82.00 165 LYS A CA 1
ATOM 1316 C C . LYS A 1 165 ? -0.554 26.228 10.368 1.00 82.00 165 LYS A C 1
ATOM 1318 O O . LYS A 1 165 ? 0.151 25.262 10.094 1.00 82.00 165 LYS A O 1
ATOM 1323 N N . GLU A 1 166 ? -1.861 26.274 10.135 1.00 84.12 166 GLU A N 1
ATOM 1324 C CA . GLU A 1 166 ? -2.598 25.190 9.492 1.00 84.12 166 GLU A CA 1
ATOM 1325 C C . GLU A 1 166 ? -2.073 24.929 8.072 1.00 84.12 166 GLU A C 1
ATOM 1327 O O . GLU A 1 166 ? -1.904 25.854 7.270 1.00 84.12 166 GLU A O 1
ATOM 1332 N N . MET A 1 167 ? -1.808 23.659 7.782 1.00 86.75 167 MET A N 1
ATOM 1333 C CA . MET A 1 167 ? -1.371 23.158 6.489 1.00 86.75 167 MET A CA 1
ATOM 1334 C C . MET A 1 167 ? -2.517 22.419 5.806 1.00 86.75 167 MET A C 1
ATOM 1336 O O . MET A 1 167 ? -3.231 21.628 6.421 1.00 86.75 167 MET A O 1
ATOM 1340 N N . ASP A 1 168 ? -2.673 22.639 4.509 1.00 89.06 168 ASP A N 1
ATOM 1341 C CA . ASP A 1 168 ? -3.609 21.881 3.693 1.00 89.06 168 ASP A CA 1
ATOM 1342 C C . ASP A 1 168 ? -2.896 20.742 2.961 1.00 89.06 168 ASP A C 1
ATOM 1344 O O . ASP A 1 168 ? -1.702 20.798 2.678 1.00 89.06 168 ASP A O 1
ATOM 1348 N N . PHE A 1 169 ? -3.666 19.721 2.605 1.00 92.88 169 PHE A N 1
ATOM 1349 C CA . PHE A 1 169 ? -3.338 18.803 1.526 1.00 92.88 169 PHE A CA 1
ATOM 1350 C C . PHE A 1 169 ? -4.522 18.710 0.572 1.00 92.88 169 PHE A C 1
ATOM 1352 O O . PHE A 1 169 ? -5.678 18.923 0.974 1.00 92.88 169 PHE A O 1
ATOM 1359 N N . TYR A 1 170 ? -4.220 18.392 -0.683 1.00 92.38 170 TYR A N 1
ATOM 1360 C CA . TYR A 1 170 ? -5.194 18.399 -1.764 1.00 92.38 170 TYR A CA 1
ATOM 1361 C C . TYR A 1 170 ? -5.227 17.054 -2.486 1.00 92.38 170 TYR A C 1
ATOM 1363 O O . TYR A 1 170 ? -4.196 16.447 -2.771 1.00 92.38 170 TYR A O 1
ATOM 1371 N N . ALA A 1 171 ? -6.434 16.590 -2.791 1.00 92.56 171 ALA A N 1
ATOM 1372 C CA . ALA A 1 171 ? -6.653 15.513 -3.743 1.00 92.56 171 ALA A CA 1
ATOM 1373 C C . ALA A 1 171 ? -6.678 16.087 -5.162 1.00 92.56 171 ALA A C 1
ATOM 1375 O O . ALA A 1 171 ? -7.145 17.209 -5.380 1.00 92.56 171 ALA A O 1
ATOM 1376 N N . ARG A 1 172 ? -6.206 15.313 -6.138 1.00 91.81 172 ARG A N 1
ATOM 1377 C CA . ARG A 1 172 ? -6.244 15.699 -7.549 1.00 91.81 172 ARG A CA 1
ATOM 1378 C C . ARG A 1 172 ? -6.691 14.528 -8.395 1.00 91.81 172 ARG A C 1
ATOM 1380 O O . ARG A 1 172 ? -6.187 13.428 -8.225 1.00 91.81 172 ARG A O 1
ATOM 1387 N N . SER A 1 173 ? -7.550 14.795 -9.370 1.00 90.31 173 SER A N 1
ATOM 1388 C CA . SER A 1 173 ? -7.913 13.759 -10.322 1.00 90.31 173 SER A CA 1
ATOM 1389 C C . SER A 1 173 ? -6.794 13.419 -11.283 1.00 90.31 173 SER A C 1
ATOM 1391 O O . SER A 1 173 ? -6.316 14.297 -12.003 1.00 90.31 173 SER A O 1
ATOM 1393 N N . SER A 1 174 ? -6.464 12.131 -11.370 1.00 88.56 174 SER A N 1
ATOM 1394 C CA . SER A 1 174 ? -5.544 11.599 -12.382 1.00 88.56 174 SER A CA 1
ATOM 1395 C C . SER A 1 174 ? -6.026 11.895 -13.807 1.00 88.56 174 SER A C 1
ATOM 1397 O O . SER A 1 174 ? -5.216 12.103 -14.710 1.00 88.56 174 SER A O 1
ATOM 1399 N N . LEU A 1 175 ? -7.343 12.038 -14.009 1.00 89.06 175 LEU A N 1
ATOM 1400 C CA . LEU A 1 175 ? -7.940 12.406 -15.295 1.00 89.06 175 LEU A CA 1
ATOM 1401 C C . LEU A 1 175 ? -7.504 13.791 -15.795 1.00 89.06 175 LEU A C 1
ATOM 1403 O O . LEU A 1 175 ? -7.505 14.024 -17.004 1.00 89.06 175 LEU A O 1
ATOM 1407 N N . LYS A 1 176 ? -7.123 14.708 -14.892 1.00 89.38 176 LYS A N 1
ATOM 1408 C CA . LYS A 1 176 ? -6.631 16.050 -15.257 1.00 89.38 176 LYS A CA 1
ATOM 1409 C C . LYS A 1 176 ? -5.213 16.028 -15.821 1.00 89.38 176 LYS A C 1
ATOM 1411 O O . LYS A 1 176 ? -4.826 16.981 -16.492 1.00 89.38 176 LYS A O 1
ATOM 1416 N N . ASP A 1 177 ? -4.468 14.956 -15.570 1.00 88.25 177 ASP A N 1
ATOM 1417 C CA . ASP A 1 177 ? -3.065 14.825 -15.962 1.00 88.25 177 ASP A CA 1
ATOM 1418 C C . ASP A 1 177 ? -2.876 13.849 -17.139 1.00 88.25 177 ASP A C 1
ATOM 1420 O O . ASP A 1 177 ? -1.756 13.609 -17.593 1.00 88.25 177 ASP A O 1
ATOM 1424 N N . LEU A 1 178 ? -3.978 13.324 -17.690 1.00 86.94 178 LEU A N 1
ATOM 1425 C CA . LEU A 1 178 ? -3.966 12.497 -18.892 1.00 86.94 178 LEU A CA 1
ATOM 1426 C C . LEU A 1 178 ? -3.585 13.321 -20.125 1.00 86.94 178 LEU A C 1
ATOM 1428 O O . LEU A 1 178 ? -4.307 14.224 -20.552 1.00 86.94 178 LEU A O 1
ATOM 1432 N N . LYS A 1 179 ? -2.479 12.938 -20.766 1.00 85.00 179 LYS A N 1
ATOM 1433 C CA . LYS A 1 179 ? -2.032 13.512 -22.038 1.00 85.00 179 LYS A CA 1
ATOM 1434 C C . LYS A 1 179 ? -2.269 12.518 -23.165 1.00 85.00 179 LYS A C 1
ATOM 1436 O O . LYS A 1 179 ? -1.821 11.375 -23.105 1.00 85.00 179 LYS A O 1
ATOM 1441 N N . LYS A 1 180 ? -2.957 12.956 -24.222 1.00 84.94 180 LYS A N 1
ATOM 1442 C CA . LYS A 1 180 ? -3.041 12.183 -25.466 1.00 84.94 180 LYS A CA 1
ATOM 1443 C C . LYS A 1 180 ? -1.709 12.314 -26.195 1.00 84.94 180 LYS A C 1
ATOM 1445 O O . LYS A 1 180 ? -1.317 13.417 -26.555 1.00 84.94 180 LYS A O 1
ATOM 1450 N N . GLY A 1 181 ? -1.040 11.195 -26.420 1.00 85.25 181 GLY A N 1
ATOM 1451 C CA . GLY A 1 181 ? 0.244 11.153 -27.104 1.00 85.25 181 GLY A CA 1
ATOM 1452 C C . GLY A 1 181 ? 0.523 9.763 -27.653 1.00 85.25 181 GLY A C 1
ATOM 1453 O O . GLY A 1 181 ? -0.220 8.816 -27.391 1.00 85.25 181 GLY A O 1
ATOM 1454 N N . VAL A 1 182 ? 1.595 9.655 -28.430 1.00 86.00 182 VAL A N 1
ATOM 1455 C CA . VAL A 1 182 ? 2.100 8.371 -28.915 1.00 86.00 182 VAL A CA 1
ATOM 1456 C C . VAL A 1 182 ? 3.306 7.992 -28.069 1.00 86.00 182 VAL A C 1
ATOM 1458 O O . VAL A 1 182 ? 4.241 8.781 -27.926 1.00 86.00 182 VAL A O 1
ATOM 1461 N N . VAL A 1 183 ? 3.267 6.779 -27.526 1.00 91.38 183 VAL A N 1
ATOM 1462 C CA . VAL A 1 183 ? 4.411 6.127 -26.889 1.00 91.38 183 VAL A CA 1
ATOM 1463 C C . VAL A 1 183 ? 4.883 5.028 -27.832 1.00 91.38 183 VAL A C 1
ATOM 1465 O O . VAL A 1 183 ? 4.080 4.211 -28.281 1.00 91.38 183 VAL A O 1
ATOM 1468 N N . ALA A 1 184 ? 6.173 5.017 -28.148 1.00 92.25 184 ALA A N 1
ATOM 1469 C CA . ALA A 1 184 ? 6.808 3.950 -28.906 1.00 92.25 184 ALA A CA 1
ATOM 1470 C C . ALA A 1 184 ? 7.666 3.115 -27.957 1.00 92.25 184 ALA A C 1
ATOM 1472 O O . ALA A 1 184 ? 8.508 3.657 -27.243 1.00 92.25 184 ALA A O 1
ATOM 1473 N N . ILE A 1 185 ? 7.454 1.802 -27.949 1.00 91.62 185 ILE A N 1
ATOM 1474 C CA . ILE A 1 185 ? 8.225 0.858 -27.140 1.00 91.62 185 ILE A CA 1
ATOM 1475 C C . ILE A 1 185 ? 8.844 -0.150 -28.098 1.00 91.62 185 ILE A C 1
ATOM 1477 O O . ILE A 1 185 ? 8.131 -0.943 -28.713 1.00 91.62 185 ILE A O 1
ATOM 1481 N N . ASP A 1 186 ? 10.166 -0.114 -28.225 1.00 90.50 186 ASP A N 1
ATOM 1482 C CA . ASP A 1 186 ? 10.919 -1.178 -28.873 1.00 90.50 186 ASP A CA 1
ATOM 1483 C C . ASP A 1 186 ? 11.278 -2.224 -27.822 1.00 90.50 186 ASP A C 1
ATOM 1485 O O . ASP A 1 186 ? 12.148 -2.019 -26.974 1.00 90.50 186 ASP A O 1
ATOM 1489 N N . PHE A 1 187 ? 10.551 -3.336 -27.851 1.00 86.50 187 PHE A N 1
ATOM 1490 C CA . PHE A 1 187 ? 10.774 -4.456 -26.953 1.00 86.50 187 PHE A CA 1
ATOM 1491 C C . PHE A 1 187 ? 11.785 -5.416 -27.584 1.00 86.50 187 PHE A C 1
ATOM 1493 O O . PHE A 1 187 ? 11.417 -6.327 -28.335 1.00 86.50 187 PHE A O 1
ATOM 1500 N N . GLY A 1 188 ? 13.074 -5.187 -27.341 1.00 86.94 188 GLY A N 1
ATOM 1501 C CA . GLY A 1 188 ? 14.161 -6.020 -27.842 1.00 86.94 188 GLY A CA 1
ATOM 1502 C C . GLY A 1 188 ? 14.347 -7.313 -27.043 1.00 86.94 188 GLY A C 1
ATOM 1503 O O . GLY A 1 188 ? 13.618 -7.624 -26.107 1.00 86.94 188 GLY A O 1
ATOM 1504 N N . THR A 1 189 ? 15.317 -8.128 -27.463 1.00 84.69 189 THR A N 1
ATOM 1505 C CA . THR A 1 189 ? 15.648 -9.385 -26.765 1.00 84.69 189 THR A CA 1
ATOM 1506 C C . THR A 1 189 ? 16.542 -9.156 -25.547 1.00 84.69 189 THR A C 1
ATOM 1508 O O . THR A 1 189 ? 16.487 -9.922 -24.593 1.00 84.69 189 THR A O 1
ATOM 1511 N N . LYS A 1 190 ? 17.422 -8.151 -25.609 1.00 87.88 190 LYS A N 1
ATOM 1512 C CA . LYS A 1 190 ? 18.383 -7.834 -24.541 1.00 87.88 190 LYS A CA 1
ATOM 1513 C C . LYS A 1 190 ? 18.010 -6.560 -23.797 1.00 87.88 190 LYS A C 1
ATOM 1515 O O . LYS A 1 190 ? 18.200 -6.496 -22.586 1.00 87.88 190 LYS A O 1
ATOM 1520 N N . SER A 1 191 ? 17.516 -5.573 -24.531 1.00 89.69 191 SER A N 1
ATOM 1521 C CA . SER A 1 191 ? 17.123 -4.273 -24.015 1.00 89.69 191 SER A CA 1
ATOM 1522 C C . SER A 1 191 ? 15.796 -3.829 -24.620 1.00 89.69 191 SER A C 1
ATOM 1524 O O . SER A 1 191 ? 15.405 -4.257 -25.707 1.00 89.69 191 SER A O 1
ATOM 1526 N N . THR A 1 192 ? 15.117 -2.963 -23.884 1.00 90.44 192 THR A N 1
ATOM 1527 C CA . THR A 1 192 ? 13.862 -2.315 -24.217 1.00 90.44 192 THR A CA 1
ATOM 1528 C C . THR A 1 192 ? 14.097 -0.813 -24.209 1.00 90.44 192 THR A C 1
ATOM 1530 O O . THR A 1 192 ? 14.598 -0.263 -23.228 1.00 90.44 192 THR A O 1
ATOM 1533 N N . THR A 1 193 ? 13.680 -0.127 -25.264 1.00 91.88 193 THR A N 1
ATOM 1534 C CA . THR A 1 193 ? 13.736 1.336 -25.333 1.00 91.88 193 THR A CA 1
ATOM 1535 C C . THR A 1 193 ? 12.327 1.878 -25.469 1.00 91.88 193 THR A C 1
ATOM 1537 O O . THR A 1 193 ? 11.554 1.427 -26.311 1.00 91.88 193 THR A O 1
ATOM 1540 N N . ALA A 1 194 ? 11.983 2.854 -24.635 1.00 92.69 194 ALA A N 1
ATOM 1541 C CA . ALA A 1 194 ? 10.700 3.535 -24.693 1.00 92.69 194 ALA A CA 1
ATOM 1542 C C . ALA A 1 194 ? 10.909 5.011 -25.029 1.00 92.69 194 ALA A C 1
ATOM 1544 O O . ALA A 1 194 ? 11.869 5.636 -24.577 1.00 92.69 194 ALA A O 1
ATOM 1545 N N . SER A 1 195 ? 10.008 5.571 -25.827 1.00 93.69 195 SER A N 1
ATOM 1546 C CA . SER A 1 195 ? 9.979 6.993 -26.134 1.00 93.69 195 SER A CA 1
ATOM 1547 C C . SER A 1 195 ? 8.556 7.527 -26.173 1.00 93.69 195 SER A C 1
ATOM 1549 O O . SER A 1 195 ? 7.610 6.786 -26.438 1.00 93.69 195 SER A O 1
ATOM 1551 N N . TYR A 1 196 ? 8.397 8.816 -25.904 1.00 92.62 196 TYR A N 1
ATOM 1552 C CA . TYR A 1 196 ? 7.125 9.521 -26.020 1.00 92.62 196 TYR A CA 1
ATOM 1553 C C . TYR A 1 196 ? 7.325 10.857 -26.726 1.00 92.62 196 TYR A C 1
ATOM 1555 O O . TYR A 1 196 ? 8.418 11.421 -26.718 1.00 92.62 196 TYR A O 1
ATOM 1563 N N . MET A 1 197 ? 6.264 11.371 -27.337 1.00 91.44 197 MET A N 1
ATOM 1564 C CA . MET A 1 197 ? 6.243 12.730 -27.872 1.00 91.44 197 MET A CA 1
ATOM 1565 C C . MET A 1 197 ? 5.787 13.704 -26.781 1.00 91.44 197 MET A C 1
ATOM 1567 O O . MET A 1 197 ? 4.719 13.513 -26.198 1.00 91.44 197 MET A O 1
ATOM 1571 N N . ASP A 1 198 ? 6.589 14.730 -26.493 1.00 88.25 198 ASP A N 1
ATOM 1572 C CA . ASP A 1 198 ? 6.217 15.783 -25.547 1.00 88.25 198 ASP A CA 1
ATOM 1573 C C . ASP A 1 198 ? 5.247 16.813 -26.160 1.00 88.25 198 ASP A C 1
ATOM 1575 O O . ASP A 1 198 ? 4.909 16.764 -27.343 1.00 88.25 198 ASP A O 1
ATOM 1579 N N . GLU A 1 199 ? 4.800 17.777 -25.352 1.00 85.50 199 GLU A N 1
ATOM 1580 C CA . GLU A 1 199 ? 3.844 18.820 -25.764 1.00 85.50 199 GLU A CA 1
ATOM 1581 C C . GLU A 1 199 ? 4.353 19.733 -26.891 1.00 85.50 199 GLU A C 1
ATOM 1583 O O . GLU A 1 199 ? 3.558 20.379 -27.570 1.00 85.50 199 GLU A O 1
ATOM 1588 N N . THR A 1 200 ? 5.671 19.783 -27.107 1.00 88.62 200 THR A N 1
ATOM 1589 C CA . THR A 1 200 ? 6.303 20.555 -28.188 1.00 88.62 200 THR A CA 1
ATOM 1590 C C . THR A 1 200 ? 6.419 19.759 -29.490 1.00 88.62 200 THR A C 1
ATOM 1592 O O . THR A 1 200 ? 6.876 20.294 -30.498 1.00 88.62 200 THR A O 1
ATOM 1595 N N . GLY A 1 201 ? 6.019 18.483 -29.479 1.00 86.31 201 GLY A N 1
ATOM 1596 C CA . GLY A 1 201 ? 6.202 17.554 -30.591 1.00 86.31 201 GLY A CA 1
ATOM 1597 C C . GLY A 1 201 ? 7.587 16.902 -30.631 1.00 86.31 201 GLY A C 1
ATOM 1598 O O . GLY A 1 201 ? 7.918 16.235 -31.611 1.00 86.31 201 GLY A O 1
ATOM 1599 N N . THR A 1 202 ? 8.406 17.075 -29.589 1.00 90.12 202 THR A N 1
ATOM 1600 C CA . THR A 1 202 ? 9.755 16.505 -29.515 1.00 90.12 202 THR A CA 1
ATOM 1601 C C . THR A 1 202 ? 9.703 15.091 -28.941 1.00 90.12 202 THR A C 1
ATOM 1603 O O . THR A 1 202 ? 9.098 14.857 -27.894 1.00 90.12 202 THR A O 1
ATOM 1606 N N . TYR A 1 203 ? 10.367 14.136 -29.596 1.00 90.62 203 TYR A N 1
ATOM 1607 C CA . TYR A 1 203 ? 10.497 12.771 -29.082 1.00 90.62 203 TYR A CA 1
ATOM 1608 C C . TYR A 1 203 ? 11.521 12.707 -27.947 1.00 90.62 203 TYR A C 1
ATOM 1610 O O . TYR A 1 203 ? 12.659 13.152 -28.097 1.00 90.62 203 TYR A O 1
ATOM 1618 N N . ARG A 1 204 ? 11.126 12.116 -26.820 1.00 91.00 204 ARG A N 1
ATOM 1619 C CA . ARG A 1 204 ? 11.957 11.928 -25.629 1.00 91.00 204 ARG A CA 1
ATOM 1620 C C . ARG A 1 204 ? 12.068 10.453 -25.287 1.00 91.00 204 ARG A C 1
ATOM 1622 O O . ARG A 1 204 ? 11.062 9.751 -25.280 1.00 91.00 204 ARG A O 1
ATOM 1629 N N . LEU A 1 205 ? 13.282 10.002 -24.986 1.00 91.19 205 LEU A N 1
ATOM 1630 C CA . LEU A 1 205 ? 13.543 8.651 -24.491 1.00 91.19 205 LEU A CA 1
ATOM 1631 C C . LEU A 1 205 ? 13.215 8.548 -22.994 1.00 91.19 205 LEU A C 1
ATOM 1633 O O . LEU A 1 205 ? 13.328 9.527 -22.255 1.00 91.19 205 LEU A O 1
ATOM 1637 N N . LEU A 1 206 ? 12.822 7.353 -22.556 1.00 88.31 206 LEU A N 1
ATOM 1638 C CA . LEU A 1 206 ? 12.505 7.022 -21.169 1.00 88.31 206 LEU A CA 1
ATOM 1639 C C . LEU A 1 206 ? 13.529 6.031 -20.608 1.00 88.31 206 LEU A C 1
ATOM 1641 O O . LEU A 1 206 ? 13.770 4.974 -21.195 1.00 88.31 206 LEU A O 1
ATOM 1645 N N . SER A 1 207 ? 14.102 6.388 -19.459 1.00 86.44 207 SER A N 1
ATOM 1646 C CA . SER A 1 207 ? 14.857 5.469 -18.603 1.00 86.44 207 SER A CA 1
ATOM 1647 C C . SER A 1 207 ? 13.874 4.733 -17.690 1.00 86.44 207 SER A C 1
ATOM 1649 O O . SER A 1 207 ? 12.995 5.357 -17.094 1.00 86.44 207 SER A O 1
ATOM 1651 N N . ILE A 1 208 ? 13.985 3.409 -17.625 1.00 82.75 208 ILE A N 1
ATOM 1652 C CA . ILE A 1 208 ? 13.112 2.496 -16.883 1.00 82.75 208 ILE A CA 1
ATOM 1653 C C . ILE A 1 208 ? 13.980 1.718 -15.898 1.00 82.75 208 ILE A C 1
ATOM 1655 O O . ILE A 1 208 ? 14.858 0.954 -16.293 1.00 82.75 208 ILE A O 1
ATOM 1659 N N . GLY A 1 209 ? 13.711 1.885 -14.602 1.00 72.88 209 GLY A N 1
ATOM 1660 C CA . GLY A 1 209 ? 14.428 1.166 -13.545 1.00 72.88 209 GLY A CA 1
ATOM 1661 C C . GLY A 1 209 ? 15.927 1.485 -13.466 1.00 72.88 209 GLY A C 1
ATOM 1662 O O . GLY A 1 209 ? 16.659 0.727 -12.844 1.00 72.88 209 GLY A O 1
ATOM 1663 N N . GLY A 1 210 ? 16.391 2.557 -14.117 1.00 72.06 210 GLY A N 1
ATOM 1664 C CA . GLY A 1 210 ? 17.751 3.088 -14.024 1.00 72.06 210 GLY A CA 1
ATOM 1665 C C . GLY A 1 210 ? 17.774 4.467 -13.361 1.00 72.06 210 GLY A C 1
ATOM 1666 O O . GLY A 1 210 ? 16.729 5.077 -13.131 1.00 72.06 210 GLY A O 1
ATOM 1667 N N . ASP A 1 211 ? 18.973 4.974 -13.067 1.00 75.38 211 ASP A N 1
ATOM 1668 C CA . ASP A 1 211 ? 19.135 6.336 -12.554 1.00 75.38 211 ASP A CA 1
ATOM 1669 C C . ASP A 1 211 ? 18.771 7.349 -13.652 1.00 75.38 211 ASP A C 1
ATOM 1671 O O . ASP A 1 211 ? 19.414 7.433 -14.703 1.00 75.38 211 ASP A O 1
ATOM 1675 N N . VAL A 1 212 ? 17.696 8.106 -13.427 1.00 74.31 212 VAL A N 1
ATOM 1676 C CA . VAL A 1 212 ? 17.206 9.110 -14.379 1.00 74.31 212 VAL A CA 1
ATOM 1677 C C . VAL A 1 212 ? 18.189 10.268 -14.552 1.00 74.31 212 VAL A C 1
ATOM 1679 O O . VAL A 1 212 ? 18.212 10.877 -15.627 1.00 74.31 212 VAL A O 1
ATOM 1682 N N . ASP A 1 213 ? 19.025 10.526 -13.543 1.00 79.44 213 ASP A N 1
ATOM 1683 C CA . ASP A 1 213 ? 20.000 11.616 -13.518 1.00 79.44 213 ASP A CA 1
ATOM 1684 C C . ASP A 1 213 ? 21.361 11.211 -14.127 1.00 79.44 213 ASP A C 1
ATOM 1686 O O . ASP A 1 213 ? 22.235 12.065 -14.293 1.00 79.44 213 ASP A O 1
ATOM 1690 N N . ASP A 1 214 ? 21.539 9.949 -14.542 1.00 79.00 214 ASP A N 1
ATOM 1691 C CA . ASP A 1 214 ? 22.748 9.494 -15.243 1.00 79.00 214 ASP A CA 1
ATOM 1692 C C . ASP A 1 214 ? 22.958 10.298 -16.544 1.00 79.00 214 ASP A C 1
ATOM 1694 O O . ASP A 1 214 ? 22.025 10.563 -17.303 1.00 79.00 214 ASP A O 1
ATOM 1698 N N . ALA A 1 215 ? 24.186 10.724 -16.830 1.00 81.75 215 ALA A N 1
ATOM 1699 C CA . ALA A 1 215 ? 24.507 11.459 -18.052 1.00 81.75 215 ALA A CA 1
ATOM 1700 C C . ALA A 1 215 ? 24.671 10.542 -19.281 1.00 81.75 215 ALA A C 1
ATOM 1702 O O . ALA A 1 215 ? 24.666 11.030 -20.414 1.00 81.75 215 ALA A O 1
ATOM 1703 N N . SER A 1 216 ? 24.827 9.230 -19.075 1.00 85.12 216 SER A N 1
ATOM 1704 C CA . SER A 1 216 ? 25.017 8.245 -20.138 1.00 85.12 216 SER A CA 1
ATOM 1705 C C . SER A 1 216 ? 23.752 8.042 -20.974 1.00 85.12 216 SER A C 1
ATOM 1707 O O . SER A 1 216 ? 22.635 8.031 -20.460 1.00 85.12 216 SER A O 1
ATOM 1709 N N . LEU A 1 217 ? 23.920 7.818 -22.282 1.00 84.38 217 LEU A N 1
ATOM 1710 C CA . LEU A 1 217 ? 22.822 7.392 -23.160 1.00 84.38 217 LEU A CA 1
ATOM 1711 C C . LEU A 1 217 ? 22.400 5.939 -22.899 1.00 84.38 217 LEU A C 1
ATOM 1713 O O . LEU A 1 217 ? 21.275 5.570 -23.228 1.00 84.38 217 LEU A O 1
ATOM 1717 N N . GLU A 1 218 ? 23.267 5.136 -22.274 1.00 83.19 218 GLU A N 1
ATOM 1718 C CA . GLU A 1 218 ? 22.994 3.732 -21.938 1.00 83.19 218 GLU A CA 1
ATOM 1719 C C . GLU A 1 218 ? 21.806 3.582 -20.980 1.00 83.19 218 GLU A C 1
ATOM 1721 O O . GLU A 1 218 ? 21.133 2.556 -20.998 1.00 83.19 218 GLU A O 1
ATOM 1726 N N . LYS A 1 219 ? 21.467 4.627 -20.211 1.00 84.94 219 LYS A N 1
ATOM 1727 C CA . LYS A 1 219 ? 20.291 4.635 -19.326 1.00 84.94 219 LYS A CA 1
ATOM 1728 C C . LYS A 1 219 ? 18.954 4.486 -20.061 1.00 84.94 219 LYS A C 1
ATOM 1730 O O . LYS A 1 219 ? 17.933 4.253 -19.429 1.00 84.94 219 LYS A O 1
ATOM 1735 N N . TYR A 1 220 ? 18.932 4.695 -21.378 1.00 89.19 220 TYR A N 1
ATOM 1736 C CA . TYR A 1 220 ? 17.741 4.512 -22.212 1.00 89.19 220 TYR A CA 1
ATOM 1737 C C . TYR A 1 220 ? 17.665 3.108 -22.842 1.00 89.19 220 TYR A C 1
ATOM 1739 O O . TYR A 1 220 ? 16.660 2.765 -23.474 1.00 89.19 220 TYR A O 1
ATOM 1747 N N . GLU A 1 221 ? 18.708 2.289 -22.676 1.00 89.62 221 GLU A N 1
ATOM 1748 C CA . GLU A 1 221 ? 18.734 0.877 -23.058 1.00 89.62 221 GLU A CA 1
ATOM 1749 C C . GLU A 1 221 ? 18.411 0.001 -21.845 1.00 89.62 221 GLU A C 1
ATOM 1751 O O . GLU A 1 221 ? 19.283 -0.583 -21.205 1.00 89.62 221 GLU A O 1
ATOM 1756 N N . ASN A 1 222 ? 17.124 -0.114 -21.536 1.00 90.00 222 ASN A N 1
ATOM 1757 C CA . ASN A 1 222 ? 16.668 -0.779 -20.321 1.00 90.00 222 ASN A CA 1
ATOM 1758 C C . ASN A 1 222 ? 16.780 -2.300 -20.483 1.00 90.00 222 ASN A C 1
ATOM 1760 O O . ASN A 1 222 ? 16.125 -2.838 -21.374 1.00 90.00 222 ASN A O 1
ATOM 1764 N N . PRO A 1 223 ? 17.545 -3.035 -19.663 1.00 91.44 223 PRO A N 1
ATOM 1765 C CA . PRO A 1 223 ? 17.648 -4.484 -19.786 1.00 91.44 223 PRO A CA 1
ATOM 1766 C C . PRO A 1 223 ? 16.268 -5.155 -19.779 1.00 91.44 223 PRO A C 1
ATOM 1768 O O . PRO A 1 223 ? 15.430 -4.871 -18.927 1.00 91.44 223 PRO A O 1
ATOM 1771 N N . THR A 1 224 ? 16.010 -6.074 -20.708 1.00 91.19 224 THR A N 1
ATOM 1772 C CA . THR A 1 224 ? 14.736 -6.811 -20.761 1.00 91.19 224 THR A CA 1
ATOM 1773 C C . THR A 1 224 ? 14.768 -7.965 -19.758 1.00 91.19 224 THR A C 1
ATOM 1775 O O . THR A 1 224 ? 14.769 -9.134 -20.132 1.00 91.19 224 THR A O 1
ATOM 1778 N N . ILE A 1 225 ? 14.870 -7.637 -18.470 1.00 92.31 225 ILE A N 1
ATOM 1779 C CA . ILE A 1 225 ? 14.972 -8.587 -17.361 1.00 92.31 225 ILE A CA 1
ATOM 1780 C C . ILE A 1 225 ? 14.066 -8.161 -16.209 1.00 92.31 225 ILE A C 1
ATOM 1782 O O . ILE A 1 225 ? 13.891 -6.971 -15.947 1.00 92.31 225 ILE A O 1
ATOM 1786 N N . MET A 1 226 ? 13.501 -9.143 -15.517 1.00 94.00 226 MET A N 1
ATOM 1787 C CA . MET A 1 226 ? 12.760 -8.953 -14.272 1.00 94.00 226 MET A CA 1
ATOM 1788 C C . MET A 1 226 ? 13.259 -9.942 -13.221 1.00 94.00 226 MET A C 1
ATOM 1790 O O . MET A 1 226 ? 13.717 -11.025 -13.582 1.00 94.00 226 MET A O 1
ATOM 1794 N N . GLU A 1 227 ? 13.153 -9.596 -11.944 1.00 95.56 227 GLU A N 1
ATOM 1795 C CA . GLU A 1 227 ? 13.441 -10.472 -10.808 1.00 95.56 227 GLU A CA 1
ATOM 1796 C C . GLU A 1 227 ? 12.184 -10.625 -9.946 1.00 95.56 227 GLU A C 1
ATOM 1798 O O . GLU A 1 227 ? 11.667 -9.647 -9.408 1.00 95.56 227 GLU A O 1
ATOM 1803 N N . PHE A 1 228 ? 11.712 -11.859 -9.776 1.00 96.69 228 PHE A N 1
ATOM 1804 C CA . PHE A 1 228 ? 10.655 -12.187 -8.824 1.00 96.69 228 PHE A CA 1
ATOM 1805 C C . PHE A 1 228 ? 11.257 -12.396 -7.438 1.00 96.69 228 PHE A C 1
ATOM 1807 O O . PHE A 1 228 ? 12.092 -13.283 -7.231 1.00 96.69 228 PHE A O 1
ATOM 1814 N N . ARG A 1 229 ? 10.828 -11.581 -6.475 1.00 96.31 229 ARG A N 1
ATOM 1815 C CA . ARG A 1 229 ? 11.337 -11.624 -5.101 1.00 96.31 229 ARG A CA 1
ATOM 1816 C C . ARG A 1 229 ? 10.252 -12.076 -4.135 1.00 96.31 229 ARG A C 1
ATOM 1818 O O . ARG A 1 229 ? 10.466 -13.054 -3.428 1.00 96.31 229 ARG A O 1
ATOM 1825 N N . TYR A 1 230 ? 9.074 -11.461 -4.196 1.00 97.12 230 TYR A N 1
ATOM 1826 C CA . TYR A 1 230 ? 7.897 -11.839 -3.411 1.00 97.12 230 TYR A CA 1
ATOM 1827 C C . TYR A 1 230 ? 6.631 -11.689 -4.261 1.00 97.12 230 TYR A C 1
ATOM 1829 O O . TYR A 1 230 ? 5.903 -10.701 -4.167 1.00 97.12 230 TYR A O 1
ATOM 1837 N N . LYS A 1 231 ? 6.348 -12.668 -5.130 1.00 95.06 231 LYS A N 1
ATOM 1838 C CA . LYS A 1 231 ? 5.286 -12.512 -6.146 1.00 95.06 231 LYS A CA 1
ATOM 1839 C C . LYS A 1 231 ? 3.897 -12.322 -5.527 1.00 95.06 231 LYS A C 1
ATOM 1841 O O . LYS A 1 231 ? 3.055 -11.652 -6.112 1.00 95.06 231 LYS A O 1
ATOM 1846 N N . GLU A 1 232 ? 3.646 -12.956 -4.380 1.00 95.25 232 GLU A N 1
ATOM 1847 C CA . GLU A 1 232 ? 2.339 -12.937 -3.722 1.00 95.25 232 GLU A CA 1
ATOM 1848 C C . GLU A 1 232 ? 2.077 -11.563 -3.105 1.00 95.25 232 GLU A C 1
ATOM 1850 O O . GLU A 1 232 ? 0.981 -11.035 -3.269 1.00 95.25 232 GLU A O 1
ATOM 1855 N N . ASN A 1 233 ? 3.102 -10.938 -2.513 1.00 95.75 233 ASN A N 1
ATOM 1856 C CA . ASN A 1 233 ? 3.033 -9.552 -2.046 1.00 95.75 233 ASN A CA 1
ATOM 1857 C C . ASN A 1 233 ? 2.694 -8.613 -3.207 1.00 95.75 233 ASN A C 1
ATOM 1859 O O . ASN A 1 233 ? 1.698 -7.891 -3.141 1.00 95.75 233 ASN A O 1
ATOM 1863 N N . PHE A 1 234 ? 3.447 -8.711 -4.313 1.00 95.62 234 PHE A N 1
ATOM 1864 C CA . PHE A 1 234 ? 3.191 -7.904 -5.504 1.00 95.62 234 PHE A CA 1
ATOM 1865 C C . PHE A 1 234 ? 1.775 -8.122 -6.037 1.00 95.62 234 PHE A C 1
ATOM 1867 O O . PHE A 1 234 ? 1.063 -7.159 -6.291 1.00 95.62 234 PHE A O 1
ATOM 1874 N N . ARG A 1 235 ? 1.340 -9.379 -6.199 1.00 94.75 235 ARG A N 1
ATOM 1875 C CA . ARG A 1 235 ? 0.017 -9.708 -6.749 1.00 94.75 235 ARG A CA 1
ATOM 1876 C C . ARG A 1 235 ? -1.109 -9.182 -5.864 1.00 94.75 235 ARG A C 1
ATOM 1878 O O . ARG A 1 235 ? -2.089 -8.659 -6.388 1.00 94.75 235 ARG A O 1
ATOM 1885 N N . ASN A 1 236 ? -0.977 -9.317 -4.547 1.00 94.25 236 ASN A N 1
ATOM 1886 C CA . ASN A 1 236 ? -1.968 -8.818 -3.601 1.00 94.25 236 ASN A CA 1
ATOM 1887 C C . ASN A 1 236 ? -2.047 -7.288 -3.653 1.00 94.25 236 ASN A C 1
ATOM 1889 O O . ASN A 1 236 ? -3.144 -6.751 -3.764 1.00 94.25 236 ASN A O 1
ATOM 1893 N N . ALA A 1 237 ? -0.904 -6.595 -3.664 1.00 94.81 237 ALA A N 1
ATOM 1894 C CA . ALA A 1 237 ? -0.857 -5.139 -3.779 1.00 94.81 237 ALA A CA 1
ATOM 1895 C C . ALA A 1 237 ? -1.366 -4.630 -5.140 1.00 94.81 237 ALA A C 1
ATOM 1897 O O . ALA A 1 237 ? -2.083 -3.632 -5.196 1.00 94.81 237 ALA A O 1
ATOM 1898 N N . TYR A 1 238 ? -1.030 -5.330 -6.228 1.00 94.44 238 TYR A N 1
ATOM 1899 C CA . TYR A 1 238 ? -1.446 -4.998 -7.592 1.00 94.44 238 TYR A CA 1
ATOM 1900 C C . TYR A 1 238 ? -2.962 -5.103 -7.775 1.00 94.44 238 TYR A C 1
ATOM 1902 O O . TYR A 1 238 ? -3.565 -4.239 -8.398 1.00 94.44 238 TYR A O 1
ATOM 1910 N N . ASN A 1 239 ? -3.583 -6.135 -7.200 1.00 93.31 239 ASN A N 1
ATOM 1911 C CA . ASN A 1 239 ? -5.024 -6.372 -7.316 1.00 93.31 239 ASN A CA 1
ATOM 1912 C C . ASN A 1 239 ? -5.860 -5.628 -6.262 1.00 93.31 239 ASN A C 1
ATOM 1914 O O . ASN A 1 239 ? -7.078 -5.785 -6.239 1.00 93.31 239 ASN A O 1
ATOM 1918 N N . ALA A 1 240 ? -5.234 -4.868 -5.360 1.00 91.38 240 ALA A N 1
ATOM 1919 C CA . ALA A 1 240 ? -5.950 -4.216 -4.269 1.00 91.38 240 ALA A CA 1
ATOM 1920 C C . ALA A 1 240 ? -6.793 -3.012 -4.727 1.00 91.38 240 ALA A C 1
ATOM 1922 O O . ALA A 1 240 ? -7.734 -2.630 -4.035 1.00 91.38 240 ALA A O 1
ATOM 1923 N N . LEU A 1 241 ? -6.457 -2.409 -5.872 1.00 88.62 241 LEU A N 1
ATOM 1924 C CA . LEU A 1 241 ? -7.167 -1.280 -6.469 1.00 88.62 241 LEU A CA 1
ATOM 1925 C C . LEU A 1 241 ? -7.278 -1.478 -7.985 1.00 88.62 241 LEU A C 1
ATOM 1927 O O . LEU A 1 241 ? -6.329 -1.922 -8.619 1.00 88.62 241 LEU A O 1
ATOM 1931 N N . ASP A 1 242 ? -8.400 -1.058 -8.578 1.00 84.81 242 ASP A N 1
ATOM 1932 C CA . ASP A 1 242 ? -8.599 -1.078 -10.043 1.00 84.81 242 ASP A CA 1
ATOM 1933 C C . ASP A 1 242 ? -7.756 -0.027 -10.791 1.00 84.81 242 ASP A C 1
ATOM 1935 O O . ASP A 1 242 ? -7.700 0.002 -12.021 1.00 84.81 242 ASP A O 1
ATOM 1939 N N . HIS A 1 243 ? -7.143 0.888 -10.043 1.00 83.75 243 HIS A N 1
ATOM 1940 C CA . HIS A 1 243 ? -6.296 1.963 -10.545 1.00 83.75 243 HIS A CA 1
ATOM 1941 C C . HIS A 1 243 ? -4.870 1.778 -10.011 1.00 83.75 243 HIS A C 1
ATOM 1943 O O . HIS A 1 243 ? -4.411 0.650 -9.863 1.00 83.75 243 HIS A O 1
ATOM 1949 N N . ARG A 1 244 ? -4.130 2.867 -9.771 1.00 87.12 244 ARG A N 1
ATOM 1950 C CA . ARG A 1 244 ? -2.731 2.808 -9.329 1.00 87.12 244 ARG A CA 1
ATOM 1951 C C . ARG A 1 244 ? -2.578 1.908 -8.085 1.00 87.12 244 ARG A C 1
ATOM 1953 O O . ARG A 1 244 ? -3.136 2.238 -7.040 1.00 87.12 244 ARG A O 1
ATOM 1960 N N . PRO A 1 245 ? -1.801 0.814 -8.160 1.00 91.31 245 PRO A N 1
ATOM 1961 C CA . PRO A 1 245 ? -1.600 -0.062 -7.017 1.00 91.31 245 PRO A CA 1
ATOM 1962 C C . PRO A 1 245 ? -0.472 0.430 -6.102 1.00 91.31 245 PRO A C 1
ATOM 1964 O O . PRO A 1 245 ? 0.502 1.035 -6.549 1.00 91.31 245 PRO A O 1
ATOM 1967 N N . PHE A 1 246 ? -0.564 0.089 -4.816 1.00 92.38 246 PHE A N 1
ATOM 1968 C CA . PHE A 1 246 ? 0.469 0.358 -3.807 1.00 92.38 246 PHE A CA 1
ATOM 1969 C C . PHE A 1 246 ? 1.489 -0.786 -3.723 1.00 92.38 246 PHE A C 1
ATOM 1971 O O . PHE A 1 246 ? 1.691 -1.364 -2.654 1.00 92.38 246 PHE A O 1
ATOM 1978 N N . THR A 1 247 ? 2.103 -1.142 -4.854 1.00 94.69 247 THR A N 1
ATOM 1979 C CA . THR A 1 247 ? 3.160 -2.166 -4.903 1.00 94.69 247 THR A CA 1
ATOM 1980 C C . THR A 1 247 ? 4.420 -1.709 -4.167 1.00 94.69 247 THR A C 1
ATOM 1982 O O . THR A 1 247 ? 4.581 -0.526 -3.866 1.00 94.69 247 THR A O 1
ATOM 1985 N N . GLU A 1 248 ? 5.342 -2.634 -3.907 1.00 94.38 248 GLU A N 1
ATOM 1986 C CA . GLU A 1 248 ? 6.693 -2.321 -3.449 1.00 94.38 248 GLU A CA 1
ATOM 1987 C C . GLU A 1 248 ? 7.716 -2.816 -4.476 1.00 94.38 248 GLU A C 1
ATOM 1989 O O . GLU A 1 248 ? 7.666 -3.962 -4.925 1.00 94.38 248 GLU A O 1
ATOM 1994 N N . LYS A 1 249 ? 8.684 -1.965 -4.832 1.00 92.19 249 LYS A N 1
ATOM 1995 C CA . LYS A 1 249 ? 9.723 -2.298 -5.819 1.00 92.19 249 LYS A CA 1
ATOM 1996 C C . LYS A 1 249 ? 10.539 -3.542 -5.448 1.00 92.19 249 LYS A C 1
ATOM 1998 O O . LYS A 1 249 ? 11.076 -4.210 -6.317 1.00 92.19 249 LYS A O 1
ATOM 2003 N N . ASN A 1 250 ? 10.635 -3.855 -4.155 1.00 92.88 250 ASN A N 1
ATOM 2004 C CA . ASN A 1 250 ? 11.389 -5.002 -3.655 1.00 92.88 250 ASN A CA 1
ATOM 2005 C C . ASN A 1 250 ? 10.633 -6.330 -3.804 1.00 92.88 250 ASN A C 1
ATOM 2007 O O . ASN A 1 250 ? 11.228 -7.379 -3.554 1.00 92.88 250 ASN A O 1
ATOM 2011 N N . ASP A 1 251 ? 9.349 -6.309 -4.176 1.00 96.31 251 ASP A N 1
ATOM 2012 C CA . ASP A 1 251 ? 8.581 -7.524 -4.456 1.00 96.31 251 ASP A CA 1
ATOM 2013 C C . ASP A 1 251 ? 8.857 -8.044 -5.875 1.00 96.31 251 ASP A C 1
ATOM 2015 O O . ASP A 1 251 ? 8.967 -9.259 -6.088 1.00 96.31 251 ASP A O 1
ATOM 2019 N N . ILE A 1 252 ? 9.006 -7.127 -6.839 1.00 94.75 252 ILE A N 1
ATOM 2020 C CA . ILE A 1 252 ? 9.435 -7.396 -8.216 1.00 94.75 252 ILE A CA 1
ATOM 2021 C C . ILE A 1 252 ? 10.326 -6.251 -8.698 1.00 94.75 252 ILE A C 1
ATOM 2023 O O . ILE A 1 252 ? 9.876 -5.111 -8.800 1.00 94.75 252 ILE A O 1
ATOM 2027 N N . GLU A 1 253 ? 11.553 -6.581 -9.097 1.00 93.69 253 GLU A N 1
ATOM 2028 C CA . GLU A 1 253 ? 12.477 -5.627 -9.713 1.00 93.69 253 GLU A CA 1
ATOM 2029 C C . GLU A 1 253 ? 12.537 -5.821 -11.231 1.00 93.69 253 GLU A C 1
ATOM 2031 O O . GLU A 1 253 ? 12.329 -6.921 -11.748 1.00 93.69 253 GLU A O 1
ATOM 2036 N N . VAL A 1 254 ? 12.843 -4.752 -11.967 1.00 92.19 254 VAL A N 1
ATOM 2037 C CA . VAL A 1 254 ? 12.914 -4.762 -13.436 1.00 92.19 254 VAL A CA 1
ATOM 2038 C C . VAL A 1 254 ? 14.148 -4.021 -13.939 1.00 92.19 254 VAL A C 1
ATOM 2040 O O . VAL A 1 254 ? 14.734 -3.206 -13.227 1.00 92.19 254 VAL A O 1
ATOM 2043 N N . ALA A 1 255 ? 14.521 -4.283 -15.190 1.00 91.62 255 ALA A N 1
ATOM 2044 C CA . ALA A 1 255 ? 15.565 -3.566 -15.911 1.00 91.62 255 ALA A CA 1
ATOM 2045 C C . ALA A 1 255 ? 16.905 -3.518 -15.162 1.00 91.62 255 ALA A C 1
ATOM 2047 O O . ALA A 1 255 ? 17.453 -4.572 -14.827 1.00 91.62 255 ALA A O 1
ATOM 2048 N N . HIS A 1 256 ? 17.468 -2.326 -14.946 1.00 89.19 256 HIS A N 1
ATOM 2049 C CA . HIS A 1 256 ? 18.800 -2.192 -14.363 1.00 89.19 256 HIS A CA 1
ATOM 2050 C C . HIS A 1 256 ? 18.859 -2.689 -12.912 1.00 89.19 256 HIS A C 1
ATOM 2052 O O . HIS A 1 256 ? 19.868 -3.285 -12.546 1.00 89.19 256 HIS A O 1
ATOM 2058 N N . GLU A 1 257 ? 17.801 -2.529 -12.110 1.00 90.62 257 GLU A N 1
ATOM 2059 C CA . GLU A 1 257 ? 17.763 -3.062 -10.735 1.00 90.62 257 GLU A CA 1
ATOM 2060 C C . GLU A 1 257 ? 17.841 -4.596 -10.723 1.00 90.62 257 GLU A C 1
ATOM 2062 O O . GLU A 1 257 ? 18.772 -5.173 -10.157 1.00 90.62 257 GLU A O 1
ATOM 2067 N N . ALA A 1 258 ? 16.988 -5.271 -11.500 1.00 92.81 258 ALA A N 1
ATOM 2068 C CA . ALA A 1 258 ? 17.062 -6.726 -11.636 1.00 92.81 258 ALA A CA 1
ATOM 2069 C C . ALA A 1 258 ? 18.405 -7.191 -12.238 1.00 92.81 258 ALA A C 1
ATOM 2071 O O . ALA A 1 258 ? 18.961 -8.212 -11.829 1.00 92.81 258 ALA A O 1
ATOM 2072 N N . GLN A 1 259 ? 18.975 -6.445 -13.190 1.00 92.06 259 GLN A N 1
ATOM 2073 C CA . GLN A 1 259 ? 20.280 -6.774 -13.765 1.00 92.06 259 GLN A CA 1
ATOM 2074 C C . GLN A 1 259 ? 21.412 -6.694 -12.731 1.00 92.06 259 GLN A C 1
ATOM 2076 O O . GLN A 1 259 ? 22.307 -7.536 -12.775 1.00 92.06 259 GLN A O 1
ATOM 2081 N N . LYS A 1 260 ? 21.383 -5.733 -11.796 1.00 91.88 260 LYS A N 1
ATOM 2082 C CA . LYS A 1 260 ? 22.380 -5.619 -10.714 1.00 91.88 260 LYS A CA 1
ATOM 2083 C C . LYS A 1 260 ? 22.366 -6.836 -9.788 1.00 91.88 260 LYS A C 1
ATOM 2085 O O . LYS A 1 260 ? 23.422 -7.219 -9.289 1.00 91.88 260 LYS A O 1
ATOM 2090 N N . ASN A 1 261 ? 21.204 -7.461 -9.604 1.00 92.62 261 ASN A N 1
ATOM 2091 C CA . ASN A 1 261 ? 21.030 -8.604 -8.706 1.00 92.62 261 ASN A CA 1
ATOM 2092 C C . ASN A 1 261 ? 21.365 -9.961 -9.347 1.00 92.62 261 ASN A C 1
ATOM 2094 O O . ASN A 1 261 ? 21.544 -10.946 -8.633 1.00 92.62 261 ASN A O 1
ATOM 2098 N N . ALA A 1 262 ? 21.451 -10.042 -10.678 1.00 92.44 262 ALA A N 1
ATOM 2099 C CA . ALA A 1 262 ? 21.689 -11.299 -11.391 1.00 92.44 262 ALA A CA 1
ATOM 2100 C C . ALA A 1 262 ? 23.120 -11.883 -11.245 1.00 92.44 262 ALA A C 1
ATOM 2102 O O . ALA A 1 262 ? 23.256 -13.111 -11.159 1.00 92.44 262 ALA A O 1
ATOM 2103 N N . PRO A 1 263 ? 24.211 -11.086 -11.233 1.00 93.81 263 PRO A N 1
ATOM 2104 C CA . PRO A 1 263 ? 25.569 -11.604 -11.106 1.00 93.81 263 PRO A CA 1
ATOM 2105 C C . PRO A 1 263 ? 25.788 -12.411 -9.822 1.00 93.81 263 PRO A C 1
ATOM 2107 O O . PRO A 1 263 ? 25.472 -11.976 -8.721 1.00 93.81 263 PRO A O 1
ATOM 2110 N N . GLY A 1 264 ? 26.398 -13.592 -9.954 1.00 89.44 264 GLY A N 1
ATOM 2111 C CA . GLY A 1 264 ? 26.770 -14.434 -8.811 1.00 89.44 264 GLY A CA 1
ATOM 2112 C C . GLY A 1 264 ? 25.648 -15.315 -8.254 1.00 89.44 264 GLY A C 1
ATOM 2113 O O . GLY A 1 264 ? 25.938 -16.179 -7.423 1.00 89.44 264 GLY A O 1
ATOM 2114 N N . VAL A 1 265 ? 24.416 -15.170 -8.750 1.00 92.38 265 VAL A N 1
ATOM 2115 C CA . VAL A 1 265 ? 23.292 -16.067 -8.447 1.00 92.38 265 VAL A CA 1
ATOM 2116 C C . VAL A 1 265 ? 23.572 -17.467 -9.005 1.00 92.38 265 VAL A C 1
ATOM 2118 O O . VAL A 1 265 ? 24.127 -17.621 -10.095 1.00 92.38 265 VAL A O 1
ATOM 2121 N N . LYS A 1 266 ? 23.229 -18.514 -8.244 1.00 91.94 266 LYS A N 1
ATOM 2122 C CA . LYS A 1 266 ? 23.536 -19.914 -8.580 1.00 91.94 266 LYS A CA 1
ATOM 2123 C C . LYS A 1 266 ? 22.341 -20.826 -8.328 1.00 91.94 266 LYS A C 1
ATOM 2125 O O . LYS A 1 266 ? 21.476 -20.530 -7.512 1.00 91.94 266 LYS A O 1
ATOM 2130 N N . GLY A 1 267 ? 22.349 -21.984 -8.985 1.00 92.44 267 GLY A N 1
ATOM 2131 C CA . GLY A 1 267 ? 21.356 -23.032 -8.753 1.00 92.44 267 GLY A CA 1
ATOM 2132 C C . GLY A 1 267 ? 19.937 -22.562 -9.066 1.00 92.44 267 GLY A C 1
ATOM 2133 O O . GLY A 1 267 ? 19.710 -21.897 -10.076 1.00 92.44 267 GLY A O 1
ATOM 2134 N N . ASN A 1 268 ? 18.991 -22.910 -8.194 1.00 91.69 268 ASN A N 1
ATOM 2135 C CA . ASN A 1 268 ? 17.572 -22.632 -8.417 1.00 91.69 268 ASN A CA 1
ATOM 2136 C C . ASN A 1 268 ? 17.218 -21.141 -8.336 1.00 91.69 268 ASN A C 1
ATOM 2138 O O . ASN A 1 268 ? 16.210 -20.731 -8.901 1.00 91.69 268 ASN A O 1
ATOM 2142 N N . ASP A 1 269 ? 18.055 -20.310 -7.714 1.00 93.06 269 ASP A N 1
ATOM 2143 C CA . ASP A 1 269 ? 17.792 -18.871 -7.621 1.00 93.06 269 ASP A CA 1
ATOM 2144 C C . ASP A 1 269 ? 17.901 -18.161 -8.979 1.00 93.06 269 ASP A C 1
ATOM 2146 O O . ASP A 1 269 ? 17.415 -17.042 -9.127 1.00 93.06 269 ASP A O 1
ATOM 2150 N N . LEU A 1 270 ? 18.479 -18.815 -9.995 1.00 93.69 270 LEU A N 1
ATOM 2151 C CA . LEU A 1 270 ? 18.451 -18.331 -11.378 1.00 93.69 270 LEU A CA 1
ATOM 2152 C C . LEU A 1 270 ? 17.020 -18.260 -11.934 1.00 93.69 270 LEU A C 1
ATOM 2154 O O . LEU A 1 270 ? 16.740 -17.391 -12.755 1.00 93.69 270 LEU A O 1
ATOM 2158 N N . TYR A 1 271 ? 16.102 -19.112 -11.456 1.00 94.75 271 TYR A N 1
ATOM 2159 C CA . TYR A 1 271 ? 14.688 -19.095 -11.857 1.00 94.75 271 TYR A CA 1
ATOM 2160 C C . TYR A 1 271 ? 13.905 -17.903 -11.284 1.00 94.75 271 TYR A C 1
ATOM 2162 O O . TYR A 1 271 ? 12.737 -17.729 -11.629 1.00 94.75 271 TYR A O 1
ATOM 2170 N N . ARG A 1 272 ? 14.534 -17.065 -10.446 1.00 95.81 272 ARG A N 1
ATOM 2171 C CA . ARG A 1 272 ? 13.974 -15.767 -10.042 1.00 95.81 272 ARG A CA 1
ATOM 2172 C C . ARG A 1 272 ? 14.027 -14.740 -11.164 1.00 95.81 272 ARG A C 1
ATOM 2174 O O . ARG A 1 272 ? 13.220 -13.817 -11.176 1.00 95.81 272 ARG A O 1
ATOM 2181 N N . PHE A 1 273 ? 14.940 -14.907 -12.119 1.00 95.56 273 PHE A N 1
ATOM 2182 C CA . PHE A 1 273 ? 15.162 -13.943 -13.187 1.00 95.56 273 PHE A CA 1
ATOM 2183 C C . PHE A 1 273 ? 14.453 -14.348 -14.472 1.00 95.56 273 PHE A C 1
ATOM 2185 O O . PHE A 1 273 ? 14.569 -15.480 -14.944 1.00 95.56 273 PHE A O 1
ATOM 2192 N N . PHE A 1 274 ? 13.781 -13.384 -15.091 1.00 93.06 274 PHE A N 1
ATOM 2193 C CA . PHE A 1 274 ? 13.104 -13.568 -16.361 1.00 93.06 274 PHE A CA 1
ATOM 2194 C C . PHE A 1 274 ? 13.628 -12.601 -17.416 1.00 93.06 274 PHE A C 1
ATOM 2196 O O . PHE A 1 274 ? 13.244 -11.437 -17.446 1.00 93.06 274 PHE A O 1
ATOM 2203 N N . SER A 1 275 ? 14.497 -13.099 -18.297 1.00 90.62 275 SER A N 1
ATOM 2204 C CA . SER A 1 275 ? 15.109 -12.325 -19.389 1.00 90.62 275 SER A CA 1
ATOM 2205 C C . SER A 1 275 ? 14.583 -12.673 -20.786 1.00 90.62 275 SER A C 1
ATOM 2207 O O . SER A 1 275 ? 14.993 -12.082 -21.779 1.00 90.62 275 SER A O 1
ATOM 2209 N N . GLN A 1 276 ? 13.677 -13.650 -20.881 1.00 86.56 276 GLN A N 1
ATOM 2210 C CA . GLN A 1 276 ? 13.132 -14.149 -22.150 1.00 86.56 276 GLN A CA 1
ATOM 2211 C C . GLN A 1 276 ? 11.679 -13.711 -22.377 1.00 86.56 276 GLN A C 1
ATOM 2213 O O . GLN A 1 276 ? 10.898 -14.405 -23.030 1.00 86.56 276 GLN A O 1
ATOM 2218 N N . LEU A 1 277 ? 11.300 -12.555 -21.822 1.00 82.00 277 LEU A N 1
ATOM 2219 C CA . LEU A 1 277 ? 9.922 -12.059 -21.835 1.00 82.00 277 LEU A CA 1
ATOM 2220 C C . LEU A 1 277 ? 9.374 -11.923 -23.266 1.00 82.00 277 LEU A C 1
ATOM 2222 O O . LEU A 1 277 ? 8.227 -12.284 -23.519 1.00 82.00 277 LEU A O 1
ATOM 2226 N N . LYS A 1 278 ? 10.208 -11.503 -24.229 1.00 82.69 278 LYS A N 1
ATOM 2227 C CA . LYS A 1 278 ? 9.814 -11.394 -25.643 1.00 82.69 278 LYS A CA 1
ATOM 2228 C C . LYS A 1 278 ? 9.525 -12.756 -26.275 1.00 82.69 278 LYS A C 1
ATOM 2230 O O . LYS A 1 278 ? 8.524 -12.903 -26.971 1.00 82.69 278 LYS A O 1
ATOM 2235 N N . GLN A 1 279 ? 10.391 -13.748 -26.054 1.00 83.81 279 GLN A N 1
ATOM 2236 C CA . GLN A 1 279 ? 10.203 -15.096 -26.598 1.00 83.81 279 GLN A CA 1
ATOM 2237 C C . GLN A 1 279 ? 8.965 -15.754 -25.991 1.00 83.81 279 GLN A C 1
ATOM 2239 O O . GLN A 1 279 ? 8.147 -16.313 -26.718 1.00 83.81 279 GLN A O 1
ATOM 2244 N N . TRP A 1 280 ? 8.790 -15.622 -24.677 1.00 84.00 280 TRP A N 1
ATOM 2245 C CA . TRP A 1 280 ? 7.630 -16.156 -23.973 1.00 84.00 280 TRP A CA 1
ATOM 2246 C C . TRP A 1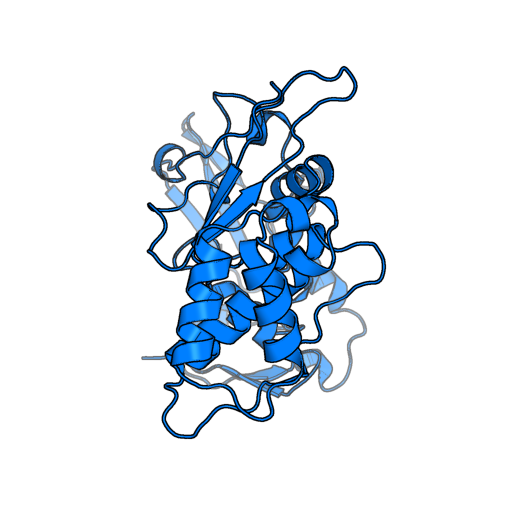 280 ? 6.322 -15.482 -24.407 1.00 84.00 280 TRP A C 1
ATOM 2248 O O . TRP A 1 280 ? 5.320 -16.157 -24.629 1.00 84.00 280 TRP A O 1
ATOM 2258 N N . ALA A 1 281 ? 6.326 -14.167 -24.650 1.00 80.00 281 ALA A N 1
ATOM 2259 C CA . ALA A 1 281 ? 5.169 -13.464 -25.206 1.00 80.00 281 ALA A CA 1
ATOM 2260 C C . ALA A 1 281 ? 4.764 -13.976 -26.604 1.00 80.00 281 ALA A C 1
ATOM 2262 O O . ALA A 1 281 ? 3.599 -13.849 -26.977 1.00 80.00 281 ALA A O 1
ATOM 2263 N N . GLY A 1 282 ? 5.671 -14.612 -27.355 1.00 80.31 282 GLY A N 1
ATOM 2264 C CA . GLY A 1 282 ? 5.386 -15.274 -28.635 1.00 80.31 282 GLY A CA 1
ATOM 2265 C C . GLY A 1 282 ? 5.113 -16.783 -28.551 1.00 80.31 282 GLY A C 1
ATOM 2266 O O . GLY A 1 282 ? 4.650 -17.357 -29.531 1.00 80.31 282 GLY A O 1
ATOM 2267 N N . ALA A 1 283 ? 5.375 -17.422 -27.408 1.00 79.12 283 ALA A N 1
ATOM 2268 C CA . ALA A 1 283 ? 5.227 -18.866 -27.206 1.00 79.12 283 ALA A CA 1
ATOM 2269 C C . ALA A 1 283 ? 4.035 -19.193 -26.289 1.00 79.12 283 ALA A C 1
ATOM 2271 O O . ALA A 1 283 ? 3.695 -18.407 -25.408 1.00 79.12 283 ALA A O 1
ATOM 2272 N N . ASP A 1 284 ? 3.412 -20.359 -26.458 1.00 75.88 284 ASP A N 1
ATOM 2273 C CA . ASP A 1 284 ? 2.317 -20.840 -25.590 1.00 75.88 284 ASP A CA 1
ATOM 2274 C C . ASP A 1 284 ? 2.822 -21.841 -24.539 1.00 75.88 284 ASP A C 1
ATOM 2276 O O . ASP A 1 284 ? 2.166 -22.822 -24.180 1.00 75.88 284 ASP A O 1
ATOM 2280 N N . GLU A 1 285 ? 4.033 -21.599 -24.038 1.00 81.25 285 GLU A N 1
ATOM 2281 C CA . GLU A 1 285 ? 4.724 -22.517 -23.143 1.00 81.25 285 GLU A CA 1
ATOM 2282 C C . GLU A 1 285 ? 4.554 -22.134 -21.673 1.00 81.25 285 GLU A C 1
ATOM 2284 O O . GLU A 1 285 ? 4.619 -20.969 -21.266 1.00 81.25 285 GLU A O 1
ATOM 2289 N N . LYS A 1 286 ? 4.353 -23.166 -20.850 1.00 87.44 286 LYS A N 1
ATOM 2290 C CA . LYS A 1 286 ? 4.442 -23.046 -19.399 1.00 87.44 286 LYS A CA 1
ATOM 2291 C C . LYS A 1 286 ? 5.902 -22.798 -19.028 1.00 87.44 286 LYS A C 1
ATOM 2293 O O . LYS A 1 286 ? 6.755 -23.621 -19.349 1.00 87.44 286 LYS A O 1
ATOM 2298 N N . GLN A 1 287 ? 6.166 -21.731 -18.283 1.00 88.81 287 GLN A N 1
ATOM 2299 C CA . GLN A 1 287 ? 7.503 -21.426 -17.781 1.00 88.81 287 GLN A CA 1
ATOM 2300 C C . GLN A 1 287 ? 7.511 -21.471 -16.255 1.00 88.81 287 GLN A C 1
ATOM 2302 O O . GLN A 1 287 ? 6.629 -20.902 -15.612 1.00 88.81 287 GLN A O 1
ATOM 2307 N N . ASN A 1 288 ? 8.479 -22.191 -15.687 1.00 92.38 288 ASN A N 1
ATOM 2308 C CA . ASN A 1 288 ? 8.649 -22.297 -14.241 1.00 92.38 288 ASN A CA 1
ATOM 2309 C C . ASN A 1 288 ? 9.563 -21.176 -13.745 1.00 92.38 288 ASN A C 1
ATOM 2311 O O . ASN A 1 288 ? 10.571 -20.861 -14.380 1.00 92.38 288 ASN A O 1
ATOM 2315 N N . PHE A 1 289 ? 9.210 -20.629 -12.594 1.00 94.88 289 PHE A N 1
ATOM 2316 C CA . PHE A 1 289 ? 9.903 -19.551 -11.913 1.00 94.88 289 PHE A CA 1
ATOM 2317 C C . PHE A 1 289 ? 10.014 -19.875 -10.429 1.00 94.88 289 PHE A C 1
ATOM 2319 O O . PHE A 1 289 ? 9.417 -20.829 -9.925 1.00 94.88 289 PHE A O 1
ATOM 2326 N N . ARG A 1 290 ? 10.778 -19.050 -9.732 1.00 95.25 290 ARG A N 1
ATOM 2327 C CA . ARG A 1 290 ? 10.930 -19.084 -8.286 1.00 95.25 290 ARG A CA 1
ATOM 2328 C C . ARG A 1 290 ? 10.929 -17.654 -7.771 1.00 95.25 290 ARG A C 1
ATOM 2330 O O . ARG A 1 290 ? 11.332 -16.755 -8.496 1.00 95.25 290 ARG A O 1
ATOM 2337 N N . ASP A 1 291 ? 10.454 -17.424 -6.559 1.00 96.06 291 ASP A N 1
ATOM 2338 C CA . ASP A 1 291 ? 10.717 -16.183 -5.827 1.00 96.06 291 ASP A CA 1
ATOM 2339 C C . ASP A 1 291 ? 11.577 -16.493 -4.584 1.00 96.06 291 ASP A C 1
ATOM 2341 O O . ASP A 1 291 ? 12.137 -17.584 -4.468 1.00 96.06 291 ASP A O 1
ATOM 2345 N N . LEU A 1 292 ? 11.772 -15.559 -3.655 1.00 95.44 292 LEU A N 1
ATOM 2346 C CA . LEU A 1 292 ? 12.599 -15.819 -2.466 1.00 95.44 292 LEU A CA 1
ATOM 2347 C C . LEU A 1 292 ? 11.982 -16.852 -1.506 1.00 95.44 292 LEU A C 1
ATOM 2349 O O . LEU A 1 292 ? 12.659 -17.293 -0.577 1.00 95.44 292 LEU A O 1
ATOM 2353 N N . ILE A 1 293 ? 10.725 -17.244 -1.722 1.00 95.38 293 ILE A N 1
ATOM 2354 C CA . ILE A 1 293 ? 9.955 -18.115 -0.838 1.00 95.38 293 ILE A CA 1
ATOM 2355 C C . ILE A 1 293 ? 9.666 -19.461 -1.508 1.00 95.38 293 ILE A C 1
ATOM 2357 O O . ILE A 1 293 ? 9.985 -20.508 -0.942 1.00 95.38 293 ILE A O 1
ATOM 2361 N N . GLU A 1 294 ? 9.089 -19.460 -2.709 1.00 94.38 294 GLU A N 1
ATOM 2362 C CA . GLU A 1 294 ? 8.536 -20.664 -3.331 1.00 94.38 294 GLU A CA 1
ATOM 2363 C C . GLU A 1 294 ? 8.646 -20.701 -4.863 1.00 94.38 294 GLU A C 1
ATOM 2365 O O . GLU A 1 294 ? 8.850 -19.693 -5.545 1.00 94.38 294 GLU A O 1
ATOM 2370 N N . ASP A 1 295 ? 8.496 -21.910 -5.406 1.00 96.31 295 ASP A N 1
ATOM 2371 C CA . ASP A 1 295 ? 8.458 -22.164 -6.845 1.00 96.31 295 ASP A CA 1
ATOM 2372 C C . ASP A 1 295 ? 7.044 -21.935 -7.397 1.00 96.31 295 ASP A C 1
ATOM 2374 O O . ASP A 1 295 ? 6.041 -22.233 -6.747 1.00 96.31 295 ASP A O 1
ATOM 2378 N N . PHE A 1 296 ? 6.948 -21.442 -8.630 1.00 94.69 296 PHE A N 1
ATOM 2379 C CA . PHE A 1 296 ? 5.679 -21.192 -9.310 1.00 94.69 296 PHE A CA 1
ATOM 2380 C C . PHE A 1 296 ? 5.829 -21.301 -10.830 1.00 94.69 296 PHE A C 1
ATOM 2382 O O . PHE A 1 296 ? 6.890 -21.635 -11.355 1.00 94.69 296 PHE A O 1
ATOM 2389 N N . PHE A 1 297 ? 4.749 -21.063 -11.571 1.00 91.38 297 PHE A N 1
ATOM 2390 C CA . PHE A 1 297 ? 4.797 -21.065 -13.027 1.00 91.38 297 PHE A CA 1
ATOM 2391 C C . PHE A 1 297 ? 3.846 -20.039 -13.627 1.00 91.38 297 PHE A C 1
ATOM 2393 O O . PHE A 1 297 ? 2.802 -19.739 -13.051 1.00 91.38 297 PHE A O 1
ATOM 2400 N N . PHE A 1 298 ? 4.169 -19.581 -14.834 1.00 85.88 298 PHE A N 1
ATOM 2401 C CA . PHE A 1 298 ? 3.238 -18.843 -15.675 1.00 85.88 298 PHE A CA 1
ATOM 2402 C C . PHE A 1 298 ? 2.771 -19.682 -16.852 1.00 85.88 298 PHE A C 1
ATOM 2404 O O . PHE A 1 298 ? 3.500 -20.510 -17.402 1.00 85.88 298 PHE A O 1
ATOM 2411 N N . ARG A 1 299 ? 1.525 -19.431 -17.243 1.00 82.50 299 ARG A N 1
ATOM 2412 C CA . ARG A 1 299 ? 0.910 -19.898 -18.478 1.00 82.50 299 ARG A CA 1
ATOM 2413 C C . ARG A 1 299 ? 0.045 -18.759 -18.999 1.00 82.50 299 ARG A C 1
ATOM 2415 O O . ARG A 1 299 ? -0.641 -18.122 -18.203 1.00 82.50 299 ARG A O 1
ATOM 2422 N N . LYS A 1 300 ? 0.068 -18.505 -20.305 1.00 76.25 300 LYS A N 1
ATOM 2423 C CA . LYS A 1 300 ? -0.864 -17.550 -20.907 1.00 76.25 300 LYS A CA 1
ATOM 2424 C C . LYS A 1 300 ? -2.305 -18.000 -20.677 1.00 76.25 300 LYS A C 1
ATOM 2426 O O . LYS A 1 300 ? -2.625 -19.178 -20.842 1.00 76.25 300 LYS A O 1
ATOM 2431 N N . LEU A 1 301 ? -3.144 -17.049 -20.284 1.00 70.12 301 LEU A N 1
ATOM 2432 C CA . LEU A 1 301 ? -4.593 -17.201 -20.290 1.00 70.12 301 LEU A CA 1
ATOM 2433 C C . LEU A 1 301 ? -5.070 -16.893 -21.716 1.00 70.12 301 LEU A C 1
ATOM 2435 O O . LEU A 1 301 ? -4.663 -15.877 -22.281 1.00 70.12 301 LEU A O 1
ATOM 2439 N N . HIS A 1 302 ? -5.846 -17.809 -22.298 1.00 62.72 302 HIS A N 1
ATOM 2440 C CA . HIS A 1 302 ? -6.501 -17.633 -23.596 1.00 62.72 302 HIS A CA 1
ATOM 2441 C C . HIS A 1 302 ? -7.874 -16.992 -23.417 1.00 62.72 302 HIS A C 1
ATOM 2443 O O . HIS A 1 302 ? -8.538 -17.334 -22.409 1.00 62.72 302 HIS A O 1
#